Protein AF-A0A4Q4WFS0-F1 (afdb_monomer_lite)

Sequence (223 aa):
MDFRLHHRLSSSTPWSRVAALADWVGSSAFGDSGWLRTAAKVKRTTNKLYWDGPAGAFRSNLSPTPRAGIYTQNGNSLAVLFEIIGPSSSRAQDISSLTQNWTPIGTASPELPGEIRHSSRLIRSSWGWYPNNENDTQRTTIEGYIVNGTFGYRWDYGYNGDFSYTSHEQSWATGSGTALMGHVLGWSRGARRFDLATCTPVRGLDEFSGSQPNWAGYPPVGG

Radius of gyration: 21.28 Å; chains: 1; bounding box: 48×49×70 Å

pLDDT: mean 74.26, std 17.44, range [23.02, 95.31]

Foldseek 3Di:
DDDDPPDPPPDPQVQCVVCVVCVVVVHPVCHSVVSVVVSVVVLVCQCVQFDDPVQLAGFPDCDPDPRRRFGWLVVGVVCDSNPSPDCPDVSVVSSCVQCVQADQQAGQTSVQHFWHDQDLVPCCRHVVPLLPDPPAPVPAAWQTAGPVNQQQVCCVPPVVVDSVPTDNHDPVNVVNVVCCVCAAQVWDQDPDANPDTDGDHDDDDPDDDDDDDRPPPDDDPDD

Secondary structure (DSSP, 8-state):
-------------GGGHHHHHHHHTT-GGG-HHHHHHHHHHHHHHHHHHTEETTTTEE-S-SS-STTTT---HHHHHHHHHTTSS-TTSHHHHHHGGGGGGEETTEEE-TTSTTEEEP-GGGTTTTTTTGGGSTT--SSS--S-EETTS-S-TTHHHHSTT-GGGS-SS-GGGTHHHHHIIIIIS-EEEPSSSSS-EEE-PPS--S--------GGGSPPS--

Structure (mmCIF, N/CA/C/O backbone):
data_AF-A0A4Q4WFS0-F1
#
_entry.id   AF-A0A4Q4WFS0-F1
#
loop_
_atom_site.group_PDB
_atom_site.id
_atom_site.type_symbol
_atom_site.label_atom_id
_atom_site.label_alt_id
_atom_site.label_comp_id
_atom_site.label_asym_id
_atom_site.label_entity_id
_atom_site.label_seq_id
_atom_site.pdbx_PDB_ins_code
_atom_site.Cartn_x
_atom_site.Cartn_y
_atom_site.Cartn_z
_atom_site.occupancy
_atom_site.B_iso_or_equiv
_atom_site.auth_seq_id
_atom_site.auth_comp_id
_atom_site.auth_asym_id
_atom_site.auth_atom_id
_atom_site.pdbx_PDB_model_num
ATOM 1 N N . MET A 1 1 ? 9.256 -4.017 -49.462 1.00 31.52 1 MET A N 1
ATOM 2 C CA . MET A 1 1 ? 9.498 -3.045 -48.377 1.00 31.52 1 MET A CA 1
ATOM 3 C C . MET A 1 1 ? 9.201 -3.759 -47.075 1.00 31.52 1 MET A C 1
ATOM 5 O O . MET A 1 1 ? 8.049 -4.049 -46.789 1.00 31.52 1 MET A O 1
ATOM 9 N N . ASP A 1 2 ? 10.269 -4.180 -46.405 1.00 25.17 2 ASP A N 1
ATOM 10 C CA . ASP A 1 2 ? 10.272 -4.996 -45.191 1.00 25.17 2 ASP A CA 1
ATOM 11 C C . ASP A 1 2 ? 10.152 -4.058 -43.978 1.00 25.17 2 ASP A C 1
ATOM 13 O O . ASP A 1 2 ? 1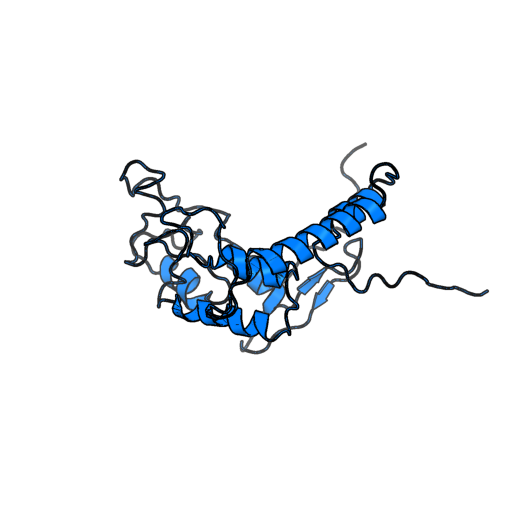1.082 -3.309 -43.680 1.00 25.17 2 ASP A O 1
ATOM 17 N N . PHE A 1 3 ? 8.987 -4.030 -43.325 1.00 23.02 3 PHE A N 1
ATOM 18 C CA . PHE A 1 3 ? 8.798 -3.310 -42.064 1.00 23.02 3 PHE A CA 1
ATOM 19 C C . PHE A 1 3 ? 9.071 -4.270 -40.904 1.00 23.02 3 PHE A C 1
ATOM 21 O O . PHE A 1 3 ? 8.171 -4.902 -40.351 1.00 23.02 3 PHE A O 1
ATOM 28 N N . ARG A 1 4 ? 10.345 -4.361 -40.512 1.00 25.09 4 ARG A N 1
ATOM 29 C CA . ARG A 1 4 ? 10.750 -4.989 -39.252 1.00 25.09 4 ARG A CA 1
ATOM 30 C C . ARG A 1 4 ? 10.360 -4.097 -38.073 1.00 25.09 4 ARG A C 1
ATOM 32 O O . ARG A 1 4 ? 11.091 -3.185 -37.700 1.00 25.09 4 ARG A O 1
ATOM 39 N N . LEU A 1 5 ? 9.234 -4.404 -37.437 1.00 26.52 5 LEU A N 1
ATOM 40 C CA . LEU A 1 5 ? 8.906 -3.936 -36.087 1.00 26.52 5 LEU A CA 1
ATOM 41 C C . LEU A 1 5 ? 9.698 -4.756 -35.054 1.00 26.52 5 LEU A C 1
ATOM 43 O O . LEU A 1 5 ? 9.183 -5.685 -34.434 1.00 26.52 5 LEU A O 1
ATOM 47 N N . HIS A 1 6 ? 10.968 -4.410 -34.851 1.00 27.53 6 HIS A N 1
ATOM 48 C CA . HIS A 1 6 ? 11.698 -4.800 -33.645 1.00 27.53 6 HIS A CA 1
ATOM 49 C C . HIS A 1 6 ? 11.599 -3.672 -32.620 1.00 27.53 6 HIS A C 1
ATOM 51 O O . HIS A 1 6 ? 12.366 -2.726 -32.671 1.00 27.53 6 HIS A O 1
ATOM 57 N N . HIS A 1 7 ? 10.642 -3.777 -31.701 1.00 26.86 7 HIS A N 1
ATOM 58 C CA . HIS A 1 7 ? 10.869 -3.605 -30.262 1.00 26.86 7 HIS A CA 1
ATOM 59 C C . HIS A 1 7 ? 9.558 -3.918 -29.541 1.00 26.86 7 HIS A C 1
ATOM 61 O O . HIS A 1 7 ? 8.677 -3.087 -29.333 1.00 26.86 7 HIS A O 1
ATOM 67 N N . ARG A 1 8 ? 9.426 -5.195 -29.193 1.00 27.56 8 ARG A N 1
ATOM 68 C CA . ARG A 1 8 ? 8.379 -5.733 -28.337 1.00 27.56 8 ARG A CA 1
ATOM 69 C C . ARG A 1 8 ? 8.579 -5.150 -26.929 1.00 27.56 8 ARG A C 1
ATOM 71 O O . ARG A 1 8 ? 9.294 -5.726 -26.119 1.00 27.56 8 ARG A O 1
ATOM 78 N N . LEU A 1 9 ? 7.963 -4.006 -26.630 1.00 32.72 9 LEU A N 1
ATOM 79 C CA . LEU A 1 9 ? 7.786 -3.519 -25.257 1.00 32.72 9 LEU A CA 1
ATOM 80 C C . LEU A 1 9 ? 6.680 -4.345 -24.575 1.00 32.72 9 LEU A C 1
ATOM 82 O O . LEU A 1 9 ? 5.608 -3.829 -24.288 1.00 32.72 9 LEU A O 1
ATOM 86 N N . SER A 1 10 ? 6.902 -5.646 -24.355 1.00 32.53 10 SER A N 1
ATOM 87 C CA . SER A 1 10 ? 5.939 -6.508 -23.642 1.00 32.53 10 SER A CA 1
ATOM 88 C C . SER A 1 10 ? 6.343 -6.816 -22.199 1.00 32.53 10 SER A C 1
ATOM 90 O O . SER A 1 10 ? 5.920 -7.827 -21.648 1.00 32.53 10 SER A O 1
ATOM 92 N N . SER A 1 11 ? 7.169 -5.981 -21.568 1.00 39.47 11 SER A N 1
ATOM 93 C CA . SER A 1 11 ? 7.540 -6.170 -20.161 1.00 39.47 11 SER A CA 1
ATOM 94 C C . SER A 1 11 ? 7.978 -4.858 -19.512 1.00 39.47 11 SER A C 1
ATOM 96 O O . SER A 1 11 ? 9.131 -4.701 -19.103 1.00 39.47 11 SER A O 1
ATOM 98 N N . SER A 1 12 ? 7.082 -3.875 -19.427 1.00 42.81 12 SER A N 1
ATOM 99 C CA . SER A 1 12 ? 7.321 -2.705 -18.580 1.00 42.81 12 SER A CA 1
ATOM 100 C C . SER A 1 12 ? 7.124 -3.098 -17.115 1.00 42.81 12 SER A C 1
ATOM 102 O O . SER A 1 12 ? 6.093 -2.804 -16.510 1.00 42.81 12 SER A O 1
ATOM 104 N N . THR A 1 13 ? 8.103 -3.797 -16.544 1.00 51.84 13 THR A N 1
ATOM 105 C CA . THR A 1 13 ? 8.168 -3.935 -15.087 1.00 51.84 13 THR A CA 1
ATOM 106 C C . THR A 1 13 ? 8.337 -2.532 -14.488 1.00 51.84 13 THR A C 1
ATOM 108 O O . THR A 1 13 ? 9.025 -1.698 -15.084 1.00 51.84 13 THR A O 1
ATOM 111 N N . PRO A 1 14 ? 7.737 -2.202 -13.333 1.00 56.50 14 PRO A N 1
ATOM 112 C CA . PRO A 1 14 ? 7.785 -0.836 -12.793 1.00 56.50 14 PRO A CA 1
ATOM 113 C C . PRO A 1 14 ? 9.203 -0.277 -12.578 1.00 56.50 14 PRO A C 1
ATOM 115 O O . PRO A 1 14 ? 9.395 0.939 -12.573 1.00 56.50 14 PRO A O 1
ATOM 118 N N . TRP A 1 15 ? 10.201 -1.159 -12.492 1.00 55.91 15 TRP A N 1
ATOM 119 C CA . TRP A 1 15 ? 11.629 -0.848 -12.452 1.00 55.91 15 TRP A CA 1
ATOM 120 C C . TRP A 1 15 ? 12.154 -0.054 -13.649 1.00 55.91 15 TRP A C 1
ATOM 122 O O . TRP A 1 15 ? 13.159 0.640 -13.521 1.00 55.91 15 TRP A O 1
ATOM 132 N N . SER A 1 16 ? 11.503 -0.142 -14.810 1.00 63.16 16 SER A N 1
ATOM 133 C CA . SER A 1 16 ? 11.975 0.486 -16.044 1.00 63.16 16 SER A CA 1
ATOM 134 C C . SER A 1 16 ? 11.435 1.902 -16.252 1.00 63.16 16 SER A C 1
ATOM 136 O O . SER A 1 16 ? 11.626 2.458 -17.326 1.00 63.16 16 SER A O 1
ATOM 138 N N . ARG A 1 17 ? 10.743 2.509 -15.275 1.00 67.56 17 ARG A N 1
ATO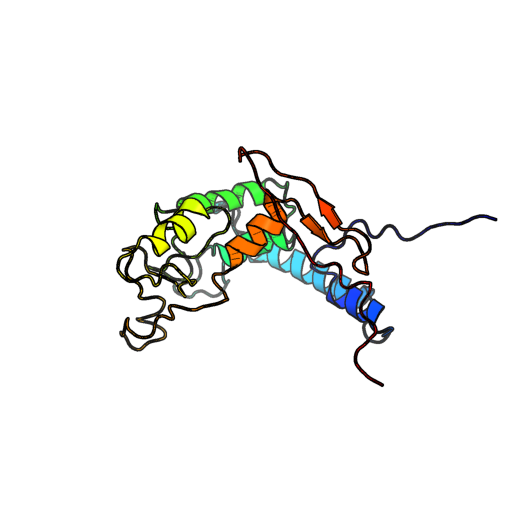M 139 C CA . ARG A 1 17 ? 10.113 3.831 -15.467 1.00 67.56 17 ARG A CA 1
ATOM 140 C C . ARG A 1 17 ? 11.121 4.971 -15.633 1.00 67.56 17 ARG A C 1
ATOM 142 O O . ARG A 1 17 ? 10.867 5.869 -16.423 1.00 67.56 17 ARG A O 1
ATOM 149 N N . VAL A 1 18 ? 12.265 4.917 -14.945 1.00 64.56 18 VAL A N 1
ATOM 150 C CA . VAL A 1 18 ? 13.342 5.916 -15.111 1.00 64.56 18 VAL A CA 1
ATOM 151 C C . VAL A 1 18 ? 14.078 5.718 -16.439 1.00 64.56 18 VAL A C 1
ATOM 153 O O . VAL A 1 18 ? 14.369 6.695 -17.115 1.00 64.56 18 VAL A O 1
ATOM 156 N N . ALA A 1 19 ? 14.299 4.466 -16.848 1.00 65.00 19 ALA A N 1
ATOM 157 C CA . ALA A 1 19 ? 14.815 4.115 -18.175 1.00 65.00 19 ALA A CA 1
ATOM 158 C C . ALA A 1 19 ? 13.880 4.634 -19.289 1.00 65.00 19 ALA A C 1
ATOM 160 O O . ALA A 1 19 ? 14.280 5.415 -20.143 1.00 65.00 19 ALA A O 1
ATOM 161 N N . ALA A 1 20 ? 12.577 4.360 -19.171 1.00 67.69 20 ALA A N 1
ATOM 162 C CA . ALA A 1 20 ? 11.559 4.875 -20.084 1.00 67.69 20 ALA A CA 1
ATOM 163 C C . ALA A 1 20 ? 11.454 6.414 -20.089 1.00 67.69 20 ALA A C 1
ATOM 165 O O . ALA A 1 20 ? 11.078 6.993 -21.107 1.00 67.69 20 ALA A O 1
ATOM 166 N N . LEU A 1 21 ? 11.759 7.082 -18.970 1.00 69.19 21 LEU A N 1
ATOM 167 C CA . LEU A 1 21 ? 11.840 8.541 -18.910 1.00 69.19 21 LEU A CA 1
ATOM 168 C C . LEU A 1 21 ? 13.098 9.062 -19.613 1.00 69.19 21 LEU A C 1
ATOM 170 O O . LEU A 1 21 ? 12.995 10.032 -20.355 1.00 69.19 21 LEU A O 1
ATOM 174 N N . ALA A 1 22 ? 14.254 8.422 -19.411 1.00 68.12 22 ALA A N 1
ATOM 175 C CA . ALA A 1 22 ? 15.510 8.764 -20.083 1.00 68.12 22 ALA A CA 1
ATOM 176 C C . ALA A 1 22 ? 15.375 8.652 -21.610 1.00 68.12 22 ALA A C 1
ATOM 178 O O . ALA A 1 22 ? 15.762 9.578 -22.326 1.00 68.12 22 ALA A O 1
ATOM 179 N N . ASP A 1 23 ? 14.718 7.587 -22.077 1.00 70.06 23 ASP A N 1
ATOM 180 C CA . ASP A 1 23 ? 14.263 7.426 -23.460 1.00 70.06 23 ASP A CA 1
ATOM 181 C C . ASP A 1 23 ? 13.396 8.601 -23.925 1.00 70.06 23 ASP A C 1
ATOM 183 O O . ASP A 1 23 ? 13.574 9.120 -25.025 1.00 70.06 23 ASP A O 1
ATOM 187 N N . TRP A 1 24 ? 12.421 9.008 -23.106 1.00 70.38 24 TRP A N 1
ATOM 188 C CA . TRP A 1 24 ? 11.453 10.041 -23.474 1.00 70.38 24 TRP A CA 1
ATOM 189 C C . TRP A 1 24 ? 12.089 11.424 -23.615 1.00 70.38 24 TRP A C 1
ATOM 191 O O . TRP A 1 24 ? 11.721 12.176 -24.514 1.00 70.38 24 TRP A O 1
ATOM 201 N N . VAL A 1 25 ? 13.065 11.745 -22.766 1.00 79.06 25 VAL A N 1
ATOM 202 C CA . VAL A 1 25 ? 13.786 13.027 -22.805 1.00 79.06 25 VAL A CA 1
ATOM 203 C C . VAL A 1 25 ? 15.018 12.998 -23.720 1.00 79.06 25 VAL A C 1
ATOM 205 O O . VAL A 1 25 ? 15.772 13.966 -23.752 1.00 79.06 25 VAL A O 1
ATOM 208 N N . GLY A 1 26 ? 15.249 11.897 -24.449 1.00 71.62 26 GLY A N 1
ATOM 209 C CA . GLY A 1 26 ? 16.365 11.754 -25.391 1.00 71.62 26 GLY A CA 1
ATOM 210 C C . GLY A 1 26 ? 17.751 11.766 -24.737 1.00 71.62 26 GLY A C 1
ATOM 211 O O . GLY A 1 26 ? 18.735 12.119 -25.387 1.00 71.62 26 GLY A O 1
ATOM 212 N N . SER A 1 27 ? 17.853 11.420 -23.450 1.00 66.56 27 SER A N 1
ATOM 213 C CA . SER A 1 27 ? 19.108 11.517 -22.702 1.00 66.56 27 SER A CA 1
ATOM 214 C C . SER A 1 27 ? 19.901 10.211 -22.734 1.00 66.56 27 SER A C 1
ATOM 216 O O . SER A 1 27 ? 19.506 9.205 -22.148 1.00 66.56 27 SER A O 1
ATOM 218 N N . SER A 1 28 ? 21.086 10.246 -23.350 1.00 65.12 28 SER A N 1
ATOM 219 C CA . SER A 1 28 ? 22.055 9.140 -23.340 1.00 65.12 28 SER A CA 1
ATOM 220 C C . SER A 1 28 ? 22.896 9.073 -22.057 1.00 65.12 28 SER A C 1
ATOM 222 O O . SER A 1 28 ? 23.459 8.022 -21.747 1.00 65.12 28 SER A O 1
ATOM 224 N N . ALA A 1 29 ? 22.942 10.162 -21.275 1.00 57.84 29 ALA A N 1
ATOM 225 C CA . ALA A 1 29 ? 23.691 10.258 -20.015 1.00 57.84 29 ALA A CA 1
ATOM 226 C C . ALA A 1 29 ? 23.184 9.281 -18.935 1.00 57.84 29 ALA A C 1
ATOM 228 O O . ALA A 1 29 ? 23.907 8.946 -17.999 1.00 57.84 29 ALA A O 1
ATOM 229 N N . PHE A 1 30 ? 21.954 8.785 -19.095 1.00 55.16 30 PHE A N 1
ATOM 230 C CA . PHE A 1 30 ? 21.277 7.858 -18.190 1.00 55.16 30 PHE A CA 1
ATOM 231 C C . PHE A 1 30 ? 20.902 6.538 -18.874 1.00 55.16 30 PHE A C 1
ATOM 233 O O . PHE A 1 30 ? 19.907 5.924 -18.494 1.00 55.16 30 PHE A O 1
ATOM 240 N N . GLY A 1 31 ? 21.669 6.116 -19.889 1.00 57.25 31 GLY A N 1
ATOM 241 C CA . GLY A 1 31 ? 21.314 5.001 -20.769 1.00 57.25 31 GLY A CA 1
ATOM 242 C C . GLY A 1 31 ? 20.762 3.766 -20.042 1.00 57.25 31 GLY A C 1
ATOM 243 O O . GLY A 1 31 ? 21.314 3.322 -19.029 1.00 57.25 31 GLY A O 1
ATOM 244 N N . ASP A 1 32 ? 19.694 3.197 -20.608 1.00 60.97 32 ASP A N 1
ATOM 245 C CA . ASP A 1 32 ? 18.874 2.083 -20.103 1.00 60.97 32 ASP A CA 1
ATOM 246 C C . ASP A 1 32 ? 19.634 0.995 -19.342 1.00 60.97 32 ASP A C 1
ATOM 248 O O . ASP A 1 32 ? 19.186 0.489 -18.311 1.00 60.97 32 ASP A O 1
ATOM 252 N N . SER A 1 33 ? 20.827 0.640 -19.818 1.00 66.44 33 SER A N 1
ATOM 253 C CA . SER A 1 33 ? 21.618 -0.444 -19.247 1.00 66.44 33 SER A CA 1
ATOM 254 C C . SER A 1 33 ? 22.047 -0.199 -17.789 1.00 66.44 33 SER A C 1
ATOM 256 O O . SER A 1 33 ? 22.144 -1.154 -17.020 1.00 66.44 33 SER A O 1
ATOM 258 N N . GLY A 1 34 ? 22.278 1.051 -17.371 1.00 74.81 34 GLY A N 1
ATOM 259 C CA . GLY A 1 34 ? 22.687 1.388 -16.002 1.00 74.81 34 GLY A CA 1
ATOM 260 C C . GLY A 1 34 ? 21.562 1.187 -14.990 1.00 74.81 34 GLY A C 1
ATOM 261 O O . GLY A 1 34 ? 21.722 0.451 -14.013 1.00 74.81 34 GLY A O 1
ATOM 262 N N . TRP A 1 35 ? 20.398 1.780 -15.255 1.00 75.44 35 TRP A N 1
ATOM 263 C CA . TRP A 1 35 ? 19.225 1.676 -14.387 1.00 75.44 35 TRP A CA 1
ATOM 264 C C . TRP A 1 35 ? 18.653 0.267 -14.344 1.00 75.44 35 TRP A C 1
ATOM 266 O O . TRP A 1 35 ? 18.327 -0.218 -13.261 1.00 75.44 35 TRP A O 1
ATOM 276 N N . LEU A 1 36 ? 18.616 -0.435 -15.479 1.00 78.75 36 LEU A N 1
ATOM 277 C CA . LEU A 1 36 ? 18.187 -1.832 -15.513 1.00 78.75 36 LEU A CA 1
ATOM 278 C C . LEU A 1 36 ? 19.138 -2.734 -14.712 1.00 78.75 36 LEU A C 1
ATOM 280 O O . LEU A 1 36 ? 18.675 -3.596 -13.961 1.00 78.75 36 LEU A O 1
ATOM 284 N N . ARG A 1 37 ? 20.461 -2.510 -14.781 1.00 81.56 37 ARG A N 1
ATOM 285 C CA . ARG A 1 37 ? 21.432 -3.223 -13.928 1.00 81.56 37 ARG A CA 1
ATOM 286 C C . ARG A 1 37 ? 21.215 -2.927 -12.445 1.00 81.56 37 ARG A C 1
ATOM 288 O O . ARG A 1 37 ? 21.228 -3.859 -11.637 1.00 81.56 37 ARG A O 1
ATOM 295 N N . THR A 1 38 ? 21.003 -1.664 -12.083 1.00 83.88 38 THR A N 1
ATOM 296 C CA . THR A 1 38 ? 20.730 -1.254 -10.698 1.00 83.88 38 THR A CA 1
ATOM 297 C C . THR A 1 38 ? 19.439 -1.878 -10.185 1.00 83.88 38 THR A C 1
ATOM 299 O O . THR A 1 38 ? 19.453 -2.500 -9.126 1.00 83.88 38 THR A O 1
ATOM 302 N N . ALA A 1 39 ? 18.352 -1.816 -10.951 1.00 83.12 39 ALA A N 1
ATOM 303 C CA . ALA A 1 39 ? 17.085 -2.446 -10.600 1.00 83.12 39 ALA A CA 1
ATOM 304 C C . ALA A 1 39 ? 17.226 -3.962 -10.418 1.00 83.12 39 ALA A C 1
ATOM 306 O O . ALA A 1 39 ? 16.763 -4.515 -9.420 1.00 83.12 39 ALA A O 1
ATOM 307 N N . ALA A 1 40 ? 17.939 -4.641 -11.322 1.00 86.06 40 ALA A N 1
ATOM 308 C CA . ALA A 1 40 ? 18.214 -6.067 -11.189 1.00 86.06 40 ALA A CA 1
ATOM 309 C C . ALA A 1 40 ? 19.022 -6.377 -9.916 1.00 86.06 40 ALA A C 1
ATOM 311 O O . ALA A 1 40 ? 18.767 -7.382 -9.249 1.00 86.06 40 ALA A O 1
ATOM 312 N N . LYS A 1 41 ? 19.981 -5.515 -9.548 1.00 90.00 41 LYS A N 1
ATOM 313 C CA . LYS A 1 41 ? 20.733 -5.634 -8.291 1.00 90.00 41 LYS A CA 1
ATOM 314 C C . LYS A 1 41 ? 19.825 -5.431 -7.077 1.00 90.00 41 LYS A C 1
ATOM 316 O O . LYS A 1 41 ? 19.878 -6.262 -6.179 1.00 90.00 41 LYS A O 1
ATOM 321 N N . VAL A 1 42 ? 18.974 -4.403 -7.069 1.00 90.44 42 VAL A N 1
ATOM 322 C CA . VAL A 1 42 ? 17.997 -4.154 -5.994 1.00 90.44 42 VAL A CA 1
ATOM 323 C C . VAL A 1 42 ? 17.073 -5.358 -5.830 1.00 90.44 42 VAL A C 1
ATOM 325 O O . VAL A 1 42 ? 17.032 -5.932 -4.749 1.00 90.44 42 VAL A O 1
ATOM 328 N N . LYS A 1 43 ? 16.441 -5.837 -6.910 1.00 91.69 43 LYS A N 1
ATOM 329 C CA . LYS A 1 43 ? 15.566 -7.021 -6.883 1.00 91.69 43 LYS A CA 1
ATOM 330 C C . LYS A 1 43 ? 16.258 -8.246 -6.284 1.00 91.69 43 LYS A C 1
ATOM 332 O O . LYS A 1 43 ? 15.675 -8.919 -5.431 1.00 91.69 43 LYS A O 1
ATOM 337 N N . ARG A 1 44 ? 17.498 -8.539 -6.697 1.00 94.00 44 ARG A N 1
ATOM 338 C CA . ARG A 1 44 ? 18.277 -9.659 -6.141 1.00 94.00 44 ARG A CA 1
ATOM 339 C C . ARG A 1 44 ? 18.593 -9.458 -4.660 1.00 94.00 44 ARG A C 1
ATOM 341 O O . ARG A 1 44 ? 18.389 -10.379 -3.877 1.00 94.00 44 ARG A O 1
ATOM 348 N N . THR A 1 45 ? 19.072 -8.279 -4.275 1.00 94.69 45 THR A N 1
ATOM 349 C CA . THR A 1 45 ? 19.436 -7.974 -2.886 1.00 94.69 45 THR A CA 1
ATOM 350 C C . THR A 1 45 ? 18.220 -8.015 -1.963 1.00 94.69 45 THR A C 1
ATOM 352 O O . THR A 1 45 ? 18.299 -8.630 -0.905 1.00 94.69 45 THR A O 1
ATOM 355 N N . THR A 1 46 ? 17.083 -7.448 -2.371 1.00 93.06 46 THR A N 1
ATOM 356 C CA . THR A 1 46 ? 15.831 -7.494 -1.603 1.00 93.06 46 THR A CA 1
ATOM 357 C C . THR A 1 46 ? 15.379 -8.934 -1.373 1.00 93.06 46 THR A C 1
ATOM 359 O O . THR A 1 46 ? 15.155 -9.321 -0.230 1.00 93.06 46 THR A O 1
ATOM 362 N N . ASN A 1 47 ? 15.331 -9.758 -2.428 1.00 95.12 47 ASN A N 1
ATOM 363 C CA . ASN A 1 47 ? 14.999 -11.182 -2.298 1.00 95.12 47 ASN A CA 1
ATOM 364 C C . ASN A 1 47 ? 15.973 -11.942 -1.397 1.00 95.12 47 ASN A C 1
ATOM 366 O O . ASN A 1 47 ? 15.554 -12.840 -0.679 1.00 95.12 47 ASN A O 1
ATOM 370 N N . LYS A 1 48 ? 17.266 -11.610 -1.447 1.00 95.31 48 LYS A N 1
ATOM 371 C CA . LYS A 1 48 ? 18.289 -12.294 -0.655 1.00 95.31 48 LYS A CA 1
ATOM 372 C C . LYS A 1 48 ? 18.225 -11.930 0.827 1.00 95.31 48 LYS A C 1
ATOM 374 O O . LYS A 1 48 ? 18.429 -12.802 1.659 1.00 95.31 48 LYS A O 1
ATOM 379 N N . LEU A 1 49 ? 18.038 -10.651 1.144 1.00 93.31 49 LEU A N 1
ATOM 380 C CA . LEU A 1 49 ? 18.210 -10.159 2.511 1.00 93.31 49 LEU A CA 1
ATOM 381 C C . LEU A 1 49 ? 16.905 -10.094 3.303 1.00 93.31 49 LEU A C 1
ATOM 383 O O . LEU A 1 49 ? 16.932 -10.298 4.510 1.00 93.31 49 LEU A O 1
ATOM 387 N N . TYR A 1 50 ? 15.784 -9.782 2.649 1.00 93.44 50 TYR A N 1
ATOM 388 C CA . TYR A 1 50 ? 14.542 -9.438 3.346 1.00 93.44 50 TYR A CA 1
ATOM 389 C C . TYR A 1 50 ? 13.487 -10.539 3.303 1.00 93.44 50 TYR A C 1
ATOM 391 O O . TYR A 1 50 ? 12.562 -10.494 4.109 1.00 93.44 50 TYR A O 1
ATOM 399 N N . TRP A 1 51 ? 13.582 -11.495 2.373 1.00 94.31 51 TRP A N 1
ATOM 400 C CA . TRP A 1 51 ? 12.621 -12.594 2.298 1.00 94.31 51 TRP A CA 1
ATOM 401 C C . TRP A 1 51 ? 12.798 -13.547 3.481 1.00 94.31 51 TRP A C 1
ATOM 403 O O . TRP A 1 51 ? 13.867 -14.133 3.655 1.00 94.31 51 TRP A O 1
ATOM 413 N N . ASP A 1 52 ? 11.736 -13.730 4.256 1.00 92.69 52 ASP A N 1
ATOM 414 C CA . ASP A 1 52 ? 11.654 -14.713 5.325 1.00 92.69 52 ASP A CA 1
ATOM 415 C C . ASP A 1 52 ? 10.780 -15.881 4.853 1.00 92.69 52 ASP A C 1
ATOM 417 O O . ASP A 1 52 ? 9.569 -15.742 4.688 1.00 92.69 52 ASP A O 1
ATOM 421 N N . GLY A 1 53 ? 11.417 -17.023 4.576 1.00 91.88 53 GLY A N 1
ATOM 422 C CA . GLY A 1 53 ? 10.740 -18.219 4.066 1.00 91.88 53 GLY A CA 1
ATOM 423 C C . GLY A 1 53 ? 9.663 -18.753 5.014 1.00 91.88 53 GLY A C 1
ATOM 424 O O . GLY A 1 53 ? 8.525 -18.891 4.576 1.00 91.88 53 GLY A O 1
ATOM 425 N N . PRO A 1 54 ? 9.986 -19.022 6.293 1.00 90.12 54 PRO A N 1
ATOM 426 C CA . PRO A 1 54 ? 9.004 -19.441 7.292 1.00 90.12 54 PRO A CA 1
ATOM 427 C C . PRO A 1 54 ? 7.806 -18.501 7.448 1.00 90.12 54 PRO A C 1
ATOM 429 O O . PRO A 1 54 ? 6.686 -18.977 7.604 1.00 90.12 54 PRO A O 1
ATOM 432 N N . ALA A 1 55 ? 8.020 -17.183 7.401 1.00 89.19 55 ALA A N 1
ATOM 433 C CA . ALA A 1 55 ? 6.921 -16.222 7.496 1.00 89.19 55 ALA A CA 1
ATOM 434 C C . ALA A 1 55 ? 6.170 -16.006 6.171 1.00 89.19 55 ALA A C 1
ATOM 436 O O . ALA A 1 55 ? 5.114 -15.378 6.169 1.00 89.19 55 ALA A O 1
ATOM 437 N N . GLY A 1 56 ? 6.718 -16.473 5.043 1.00 93.38 56 GLY A N 1
ATOM 438 C CA . GLY A 1 56 ? 6.124 -16.278 3.721 1.00 93.38 56 GLY A CA 1
ATOM 439 C C . GLY A 1 56 ? 6.065 -14.812 3.277 1.00 93.38 56 GLY A C 1
ATOM 440 O O . GLY A 1 56 ? 5.195 -14.440 2.489 1.00 93.38 56 GLY A O 1
ATOM 441 N N . ALA A 1 57 ? 6.947 -13.955 3.803 1.00 93.50 57 ALA A N 1
ATOM 442 C CA . ALA A 1 57 ? 6.865 -12.510 3.613 1.00 93.50 57 ALA A CA 1
ATOM 443 C C . ALA A 1 57 ? 8.226 -11.805 3.723 1.00 93.50 57 ALA A C 1
ATOM 445 O O . ALA A 1 57 ? 9.203 -12.312 4.274 1.00 93.50 57 ALA A O 1
ATOM 446 N N . PHE A 1 58 ? 8.286 -10.581 3.206 1.00 93.12 58 PHE A N 1
ATOM 447 C CA . PHE A 1 58 ? 9.416 -9.675 3.354 1.00 93.12 58 PHE A CA 1
ATOM 448 C C . PHE A 1 58 ? 9.377 -8.953 4.698 1.00 93.12 58 PHE A C 1
ATOM 450 O O . PHE A 1 58 ? 8.380 -8.309 5.047 1.00 93.12 58 PHE A O 1
ATOM 457 N N . ARG A 1 59 ? 10.498 -9.005 5.419 1.00 91.56 59 ARG A N 1
ATOM 458 C CA . ARG A 1 59 ? 10.737 -8.202 6.622 1.00 91.56 59 ARG A CA 1
ATOM 459 C C . ARG A 1 59 ? 10.768 -6.715 6.272 1.00 91.56 59 ARG A C 1
ATOM 461 O O . ARG A 1 59 ? 11.231 -6.326 5.203 1.00 91.56 59 ARG A O 1
ATOM 468 N N . SER A 1 60 ? 10.312 -5.871 7.192 1.00 87.88 60 SER A N 1
ATOM 469 C CA . SER A 1 60 ? 10.319 -4.412 7.014 1.00 87.88 60 SER A CA 1
ATOM 470 C C . SER A 1 60 ? 11.718 -3.795 7.091 1.00 87.88 60 SER A C 1
ATOM 472 O O . SER A 1 60 ? 12.033 -2.847 6.375 1.00 87.88 60 SER A O 1
ATOM 474 N N . ASN A 1 61 ? 12.565 -4.326 7.970 1.00 85.38 61 ASN A N 1
ATOM 475 C CA . ASN A 1 61 ? 13.927 -3.875 8.196 1.00 85.38 61 ASN A CA 1
ATOM 476 C C . ASN A 1 61 ? 14.785 -5.047 8.692 1.00 85.38 61 ASN A C 1
ATOM 478 O O . ASN A 1 61 ? 14.264 -6.067 9.133 1.00 85.38 61 ASN A O 1
ATOM 482 N N . LEU A 1 62 ? 16.105 -4.898 8.587 1.00 83.62 62 LEU A N 1
ATOM 483 C CA . LEU A 1 62 ? 17.082 -5.904 9.027 1.00 83.62 62 LEU A CA 1
ATOM 484 C C . LEU A 1 62 ? 17.751 -5.527 10.351 1.00 83.62 62 LEU A C 1
ATOM 486 O O . LEU A 1 62 ? 18.554 -6.291 10.878 1.00 83.62 62 LEU A O 1
ATOM 490 N N . SER A 1 63 ? 17.473 -4.322 10.849 1.00 78.38 63 SER A N 1
ATOM 491 C CA . SER A 1 63 ? 18.113 -3.797 12.047 1.00 78.38 63 SER A CA 1
ATOM 492 C C . SER A 1 63 ? 17.451 -4.422 13.273 1.00 78.38 63 SER A C 1
ATOM 494 O O . SER A 1 63 ? 16.225 -4.510 13.277 1.00 78.38 63 SER A O 1
ATOM 496 N N . PRO A 1 64 ? 18.195 -4.832 14.316 1.00 69.88 64 PRO A N 1
ATOM 497 C CA . PRO A 1 64 ? 17.640 -5.402 15.543 1.00 69.88 64 PRO A CA 1
ATOM 498 C C . PRO A 1 64 ? 16.967 -4.309 16.389 1.00 69.88 64 PRO A C 1
ATOM 500 O O . PRO A 1 64 ? 17.413 -3.939 17.469 1.00 69.88 64 PRO A O 1
ATOM 503 N N . THR A 1 65 ? 15.890 -3.749 15.859 1.00 73.75 65 THR A N 1
ATOM 504 C CA . THR A 1 65 ? 14.981 -2.843 16.551 1.00 73.75 65 THR A CA 1
ATOM 505 C C . THR A 1 65 ? 13.801 -3.645 17.103 1.00 73.75 65 THR A C 1
ATOM 507 O O . THR A 1 65 ? 13.519 -4.739 16.611 1.00 73.75 65 THR A O 1
ATOM 510 N N . PRO A 1 66 ? 13.009 -3.101 18.040 1.00 68.31 66 PRO A N 1
ATOM 511 C CA . PRO A 1 66 ? 11.738 -3.719 18.435 1.00 68.31 66 PRO A CA 1
ATOM 512 C C . PRO A 1 66 ? 10.774 -3.965 17.256 1.00 68.31 66 PRO A C 1
ATOM 514 O O . PRO A 1 66 ? 9.839 -4.748 17.367 1.00 68.31 66 PRO A O 1
ATOM 517 N N . ARG A 1 67 ? 11.012 -3.321 16.101 1.00 67.56 67 ARG A N 1
ATOM 518 C CA . ARG A 1 67 ? 10.252 -3.487 14.853 1.00 67.56 67 ARG A CA 1
ATOM 519 C C . ARG A 1 67 ? 10.930 -4.419 13.832 1.00 67.56 67 ARG A C 1
ATOM 521 O O . ARG A 1 67 ? 10.449 -4.525 12.705 1.00 67.56 67 ARG A O 1
ATOM 528 N N . ALA A 1 68 ? 12.031 -5.093 14.182 1.00 63.16 68 ALA A N 1
ATOM 529 C CA . ALA A 1 68 ? 12.840 -5.934 13.282 1.00 63.16 68 ALA A CA 1
ATOM 530 C C . ALA A 1 68 ? 12.094 -7.136 12.675 1.00 63.16 68 ALA A C 1
ATOM 532 O O . ALA A 1 68 ? 12.508 -7.671 11.651 1.00 63.16 68 ALA A O 1
ATOM 533 N N . GLY A 1 69 ? 10.995 -7.567 13.299 1.00 75.69 69 GLY A N 1
ATOM 534 C CA . GLY A 1 69 ? 10.214 -8.740 12.890 1.00 75.69 69 GLY A CA 1
ATOM 535 C C . GLY A 1 69 ? 8.878 -8.424 12.220 1.00 75.69 69 GLY A C 1
ATOM 536 O O . GLY A 1 69 ? 8.061 -9.324 12.066 1.00 75.69 69 GLY A O 1
ATOM 537 N N . ILE A 1 70 ? 8.609 -7.163 11.867 1.00 86.12 70 ILE A N 1
ATOM 538 C CA . ILE A 1 70 ? 7.311 -6.787 11.291 1.00 86.12 70 ILE A CA 1
ATOM 539 C C . ILE A 1 70 ? 7.302 -7.052 9.784 1.00 86.12 70 ILE A C 1
ATOM 541 O O . ILE A 1 70 ? 8.193 -6.596 9.059 1.00 86.12 70 ILE A O 1
ATOM 545 N N . TYR A 1 71 ? 6.245 -7.716 9.319 1.00 89.69 71 TYR A N 1
ATOM 546 C CA . TYR A 1 71 ? 5.916 -7.921 7.910 1.00 89.69 71 TYR A CA 1
ATOM 547 C C . TYR A 1 71 ? 4.847 -6.910 7.500 1.00 89.69 71 TYR A C 1
ATOM 549 O O . TYR A 1 71 ? 3.670 -7.069 7.820 1.00 89.69 71 TYR A O 1
ATOM 557 N N . THR A 1 72 ? 5.258 -5.824 6.842 1.00 87.19 72 THR A N 1
ATOM 558 C CA . THR A 1 72 ? 4.327 -4.731 6.525 1.00 87.19 72 THR A CA 1
ATOM 559 C C . THR A 1 72 ? 3.393 -5.126 5.391 1.00 87.19 72 THR A C 1
ATOM 561 O O . THR A 1 72 ? 3.821 -5.750 4.413 1.00 87.19 72 THR A O 1
ATOM 564 N N . GLN A 1 73 ? 2.127 -4.716 5.471 1.00 85.56 73 GLN A N 1
ATOM 565 C CA . GLN A 1 73 ? 1.190 -4.941 4.365 1.00 85.56 73 GLN A CA 1
ATOM 566 C C . GLN A 1 73 ? 1.617 -4.155 3.118 1.00 85.56 73 GLN A C 1
ATOM 568 O O . GLN A 1 73 ? 1.622 -4.689 2.005 1.00 85.56 73 GLN A O 1
ATOM 573 N N . ASN A 1 74 ? 2.056 -2.908 3.304 1.00 82.38 74 ASN A N 1
ATOM 574 C CA . ASN A 1 74 ? 2.486 -2.045 2.205 1.00 82.38 74 ASN A CA 1
ATOM 575 C C . ASN A 1 74 ? 3.746 -2.576 1.510 1.00 82.38 74 ASN A C 1
ATOM 577 O O . ASN A 1 74 ? 3.788 -2.670 0.290 1.00 82.38 74 ASN A O 1
ATOM 581 N N . GLY A 1 75 ? 4.774 -2.964 2.264 1.00 87.00 75 GLY A N 1
ATOM 582 C CA . GLY A 1 75 ? 6.028 -3.447 1.680 1.00 87.00 75 GLY A CA 1
ATOM 583 C C . GLY A 1 75 ? 5.836 -4.739 0.890 1.00 87.00 75 GLY A C 1
ATOM 584 O O . GLY A 1 75 ? 6.364 -4.876 -0.212 1.00 87.00 75 GLY A O 1
ATOM 585 N N . ASN A 1 76 ? 5.024 -5.658 1.413 1.00 91.31 76 ASN A N 1
ATOM 586 C CA . ASN A 1 76 ? 4.756 -6.937 0.765 1.00 91.31 76 ASN A CA 1
ATOM 587 C C . ASN A 1 76 ? 3.845 -6.805 -0.464 1.00 91.31 76 ASN A C 1
ATOM 589 O O . ASN A 1 76 ? 4.129 -7.401 -1.502 1.00 91.31 76 ASN A O 1
ATOM 593 N N . SER A 1 77 ? 2.804 -5.969 -0.404 1.00 85.88 77 SER A N 1
ATOM 594 C CA . SER A 1 77 ? 1.982 -5.674 -1.587 1.00 85.88 77 SER A CA 1
ATOM 595 C C . SER A 1 77 ? 2.782 -4.955 -2.680 1.00 85.88 77 SER A C 1
ATOM 597 O O . SER A 1 77 ? 2.661 -5.305 -3.855 1.00 85.88 77 SER A O 1
ATOM 599 N N . LEU A 1 78 ? 3.679 -4.032 -2.313 1.00 86.94 78 LEU A N 1
ATOM 600 C CA . LEU A 1 78 ? 4.595 -3.387 -3.257 1.00 86.94 78 LEU A CA 1
ATOM 601 C C . LEU A 1 78 ? 5.623 -4.361 -3.845 1.00 86.94 78 LEU A C 1
ATOM 603 O O . LEU A 1 78 ? 5.982 -4.220 -5.011 1.00 86.94 78 LEU A O 1
ATOM 607 N N . ALA A 1 79 ? 6.074 -5.368 -3.094 1.00 89.88 79 ALA A N 1
ATOM 608 C CA . ALA A 1 79 ? 6.963 -6.400 -3.624 1.00 89.88 79 ALA A CA 1
ATOM 609 C C . ALA A 1 79 ? 6.301 -7.227 -4.741 1.00 89.88 79 ALA A C 1
ATOM 611 O O . ALA A 1 79 ? 6.983 -7.619 -5.690 1.00 89.88 79 ALA A O 1
ATOM 612 N N . VAL A 1 80 ? 4.985 -7.451 -4.667 1.00 88.56 80 VAL A N 1
ATOM 613 C CA . VAL A 1 80 ? 4.208 -8.070 -5.752 1.00 88.56 80 VAL A CA 1
ATOM 614 C C . VAL A 1 80 ? 3.986 -7.078 -6.895 1.00 88.56 80 VAL A C 1
ATOM 616 O O . VAL A 1 80 ? 4.290 -7.396 -8.041 1.00 88.56 80 VAL A O 1
ATOM 619 N N . LEU A 1 81 ? 3.515 -5.861 -6.592 1.00 83.44 81 LEU A N 1
ATOM 620 C CA . LEU A 1 81 ? 3.200 -4.831 -7.593 1.00 83.44 81 LEU A CA 1
ATOM 621 C C . LEU A 1 81 ? 4.412 -4.453 -8.446 1.00 83.44 81 LEU A C 1
ATOM 623 O O . LEU A 1 81 ? 4.307 -4.296 -9.658 1.00 83.44 81 LEU A O 1
ATOM 627 N N . PHE A 1 82 ? 5.566 -4.287 -7.806 1.00 84.38 82 PHE A N 1
ATOM 628 C CA . PHE A 1 82 ? 6.816 -3.988 -8.484 1.00 84.38 82 PHE A CA 1
ATOM 629 C C . PHE A 1 82 ? 7.525 -5.241 -8.978 1.00 84.38 82 PHE A C 1
ATOM 631 O O . PHE A 1 82 ? 8.621 -5.132 -9.496 1.00 84.38 82 PHE A O 1
ATOM 638 N N . GLU A 1 83 ? 6.945 -6.431 -8.868 1.00 89.12 83 GLU A N 1
ATOM 639 C CA . GLU A 1 83 ? 7.562 -7.674 -9.326 1.00 89.12 83 GLU A CA 1
ATOM 640 C C . GLU A 1 83 ? 8.962 -7.936 -8.729 1.00 89.12 83 GLU A C 1
ATOM 642 O O . GLU A 1 83 ? 9.855 -8.475 -9.398 1.00 89.12 83 GLU A O 1
ATOM 647 N N . ILE A 1 84 ? 9.193 -7.572 -7.459 1.00 91.69 84 ILE A N 1
ATOM 648 C CA . ILE A 1 84 ? 10.321 -8.128 -6.686 1.00 91.69 84 ILE A CA 1
ATOM 649 C C . ILE A 1 84 ? 10.203 -9.655 -6.687 1.00 91.69 84 ILE A C 1
ATOM 651 O O . ILE A 1 84 ? 11.200 -10.352 -6.889 1.00 91.69 84 ILE A O 1
ATOM 655 N N . ILE A 1 85 ? 8.975 -10.153 -6.548 1.00 92.12 85 ILE A N 1
ATOM 656 C CA . ILE A 1 85 ? 8.572 -11.534 -6.812 1.00 92.12 85 ILE A CA 1
ATOM 657 C C . ILE A 1 85 ? 7.515 -11.558 -7.917 1.00 92.12 85 ILE A C 1
ATOM 659 O O . ILE A 1 85 ? 6.787 -10.588 -8.097 1.00 92.12 85 ILE A O 1
ATOM 663 N N . GLY A 1 86 ? 7.426 -12.652 -8.673 1.00 88.81 86 GLY A N 1
ATOM 664 C CA . GLY A 1 86 ? 6.425 -12.757 -9.739 1.00 88.81 86 GLY A CA 1
ATOM 665 C C . GLY A 1 86 ? 4.999 -12.798 -9.166 1.00 88.81 86 GLY A C 1
ATOM 666 O O . GLY A 1 86 ? 4.782 -13.533 -8.200 1.00 88.81 86 GLY A O 1
ATOM 667 N N . PRO A 1 87 ? 4.017 -12.090 -9.751 1.00 82.75 87 PRO A N 1
ATOM 668 C CA . PRO A 1 87 ? 2.651 -12.029 -9.221 1.00 82.75 87 PRO A CA 1
ATOM 669 C C . PRO A 1 87 ? 1.924 -13.383 -9.218 1.00 82.75 87 PRO A C 1
ATOM 671 O O . PRO A 1 87 ? 1.031 -13.594 -8.407 1.00 82.75 87 PRO A O 1
ATOM 674 N N . SER A 1 88 ? 2.340 -14.320 -10.074 1.00 86.81 88 SER A N 1
ATOM 675 C CA . SER A 1 88 ? 1.826 -15.700 -10.116 1.00 86.81 88 SER A CA 1
ATOM 676 C C . SER A 1 88 ? 2.723 -16.713 -9.392 1.00 86.81 88 SER A C 1
ATOM 678 O O . SER A 1 88 ? 2.533 -17.916 -9.542 1.00 86.81 88 SER A O 1
ATOM 680 N N . SER A 1 89 ? 3.744 -16.259 -8.657 1.00 90.50 89 SER A N 1
ATOM 681 C CA . SER A 1 89 ? 4.642 -17.156 -7.919 1.00 90.50 89 SER A CA 1
ATOM 682 C C . SER A 1 89 ? 4.001 -17.661 -6.625 1.00 90.50 89 SER A C 1
ATOM 684 O O . SER A 1 89 ? 3.164 -16.975 -6.041 1.00 90.50 89 SER A O 1
ATOM 686 N N . SER A 1 90 ? 4.453 -18.815 -6.125 1.00 92.25 90 SER A N 1
ATOM 687 C CA . SER A 1 90 ? 4.048 -19.318 -4.803 1.00 92.25 90 SER A CA 1
ATOM 688 C C . SER A 1 90 ? 4.315 -18.295 -3.697 1.00 92.25 90 SER A C 1
ATOM 690 O O . SER A 1 90 ? 3.456 -18.058 -2.866 1.00 92.25 90 SER A O 1
ATOM 692 N N . ARG A 1 91 ? 5.429 -17.557 -3.771 1.00 93.88 91 ARG A N 1
ATOM 693 C CA . ARG A 1 91 ? 5.736 -16.471 -2.825 1.00 93.88 91 ARG A CA 1
ATOM 694 C C . ARG A 1 91 ? 4.691 -15.353 -2.815 1.00 93.88 91 ARG A C 1
ATOM 696 O O . ARG A 1 91 ? 4.449 -14.747 -1.779 1.00 93.88 91 ARG A O 1
ATOM 703 N N . ALA A 1 92 ? 4.078 -15.048 -3.961 1.00 90.19 92 ALA A N 1
ATOM 704 C CA . ALA A 1 92 ? 3.001 -14.061 -4.016 1.00 90.19 92 ALA A CA 1
ATOM 705 C C . ALA A 1 92 ? 1.714 -14.602 -3.373 1.00 90.19 92 ALA A C 1
ATOM 707 O O . ALA A 1 92 ? 0.954 -13.830 -2.789 1.00 90.19 92 ALA A O 1
ATOM 708 N N . GLN A 1 93 ? 1.497 -15.920 -3.431 1.00 87.69 93 GLN A N 1
ATOM 709 C CA . GLN A 1 93 ? 0.441 -16.588 -2.671 1.00 87.69 93 GLN A CA 1
ATOM 710 C C . GLN A 1 93 ? 0.761 -16.587 -1.172 1.00 87.69 93 GLN A C 1
ATOM 712 O O . GLN A 1 93 ? -0.124 -16.271 -0.385 1.00 87.69 93 GLN A O 1
ATOM 717 N N . ASP A 1 94 ? 2.010 -16.819 -0.769 1.00 89.00 94 ASP A N 1
ATOM 718 C CA . ASP A 1 94 ? 2.419 -16.783 0.642 1.00 89.00 94 ASP A CA 1
ATOM 719 C C . ASP A 1 94 ? 2.154 -15.404 1.273 1.00 89.00 94 ASP A C 1
ATOM 721 O O . ASP A 1 94 ? 1.584 -15.315 2.361 1.00 89.00 94 ASP A O 1
ATOM 725 N N . ILE A 1 95 ? 2.431 -14.315 0.541 1.00 88.19 95 ILE A N 1
ATOM 726 C CA . ILE A 1 95 ? 2.119 -12.938 0.970 1.00 88.19 95 ILE A CA 1
ATOM 727 C C . ILE A 1 95 ? 0.618 -12.732 1.235 1.00 88.19 95 ILE A C 1
ATOM 729 O O . ILE A 1 95 ? 0.245 -11.880 2.046 1.00 88.19 95 ILE A O 1
ATOM 733 N N . SER A 1 96 ? -0.266 -13.508 0.599 1.00 79.94 96 SER A N 1
ATOM 734 C CA . SER A 1 96 ? -1.709 -13.416 0.852 1.00 79.94 96 SER A CA 1
ATOM 735 C C . SER A 1 96 ? -2.099 -13.820 2.278 1.00 79.94 96 SER A C 1
ATOM 737 O O . SER A 1 96 ? -3.158 -13.405 2.742 1.00 79.94 96 SER A O 1
ATOM 739 N N . SER A 1 97 ? -1.231 -14.514 3.022 1.00 79.38 97 SER A N 1
ATOM 740 C CA . SER A 1 97 ? -1.413 -14.771 4.459 1.00 79.38 97 SER A CA 1
ATOM 741 C C . SER A 1 97 ? -1.581 -13.490 5.285 1.00 79.38 97 SER A C 1
ATOM 743 O O . SER A 1 97 ? -2.259 -13.506 6.307 1.00 79.38 97 SER A O 1
ATOM 745 N N . LEU A 1 98 ? -1.080 -12.341 4.809 1.00 81.44 98 LEU A N 1
ATOM 746 C CA . LEU A 1 98 ? -1.298 -11.034 5.443 1.00 81.44 98 LEU A CA 1
ATOM 747 C C . LEU A 1 98 ? -2.777 -10.609 5.479 1.00 81.44 98 LEU A C 1
ATOM 749 O O . LEU A 1 98 ? -3.114 -9.664 6.194 1.00 81.44 98 LEU A O 1
ATOM 753 N N . THR A 1 99 ? -3.661 -11.320 4.769 1.00 82.56 99 THR A N 1
ATOM 754 C CA . THR A 1 99 ? -5.120 -11.198 4.915 1.00 82.56 99 THR A CA 1
ATOM 755 C C . THR A 1 99 ? -5.627 -11.551 6.311 1.00 82.56 99 THR A C 1
ATOM 757 O O . THR A 1 99 ? -6.687 -11.079 6.700 1.00 82.56 99 THR A O 1
ATOM 760 N N . GLN A 1 100 ? -4.849 -12.274 7.121 1.00 82.56 100 GLN A N 1
ATOM 761 C CA . GLN A 1 100 ? -5.169 -12.517 8.532 1.00 82.56 100 GLN A CA 1
ATOM 762 C C . GLN A 1 100 ? -5.299 -11.232 9.367 1.00 82.56 100 GLN A C 1
ATOM 764 O O . GLN A 1 100 ? -5.926 -11.242 10.419 1.00 82.56 100 GLN A O 1
ATOM 769 N N . ASN A 1 101 ? -4.730 -10.117 8.899 1.00 84.12 101 ASN A N 1
ATOM 770 C CA . ASN A 1 101 ? -4.841 -8.817 9.562 1.00 84.12 101 ASN A CA 1
ATOM 771 C C . ASN A 1 101 ? -6.129 -8.060 9.186 1.00 84.12 101 ASN A C 1
ATOM 773 O O . ASN A 1 101 ? -6.284 -6.887 9.526 1.00 84.12 101 ASN A O 1
ATOM 777 N N . TRP A 1 102 ? -7.022 -8.665 8.404 1.00 86.88 102 TRP A N 1
ATOM 778 C CA . TRP A 1 102 ? -8.257 -8.026 7.967 1.00 86.88 102 TRP A CA 1
ATOM 779 C C . TRP A 1 102 ? -9.296 -8.050 9.088 1.00 86.88 102 TRP A C 1
ATOM 781 O O . TRP A 1 102 ? -9.550 -9.081 9.704 1.00 86.88 102 TRP A O 1
ATOM 791 N N . THR A 1 103 ? -9.911 -6.900 9.337 1.00 86.00 103 THR A N 1
ATOM 792 C CA . THR A 1 103 ? -10.992 -6.701 10.303 1.00 86.00 103 THR A CA 1
ATOM 793 C C . THR A 1 103 ? -12.276 -6.315 9.558 1.00 86.00 103 THR A C 1
ATOM 795 O O . THR A 1 103 ? -12.224 -5.967 8.371 1.00 86.00 103 THR A O 1
ATOM 798 N N . PRO A 1 104 ? -13.444 -6.321 10.229 1.00 86.69 104 PRO A N 1
ATOM 799 C CA . PRO A 1 104 ? -14.693 -5.873 9.616 1.00 86.69 104 PRO A CA 1
ATOM 800 C C . PRO A 1 104 ? -14.651 -4.438 9.078 1.00 86.69 104 PRO A C 1
ATOM 802 O O . PRO A 1 104 ? -15.410 -4.124 8.166 1.00 86.69 104 PRO A O 1
ATOM 805 N N . ILE A 1 105 ? -13.759 -3.597 9.615 1.00 86.31 105 ILE A N 1
ATOM 806 C CA . ILE A 1 105 ? -13.661 -2.173 9.281 1.00 86.31 105 ILE A CA 1
ATOM 807 C C . ILE A 1 105 ? -12.427 -1.831 8.434 1.00 86.31 105 ILE A C 1
ATOM 809 O O . ILE A 1 105 ? -12.166 -0.662 8.192 1.00 86.31 105 ILE A O 1
ATOM 813 N N . GLY A 1 106 ? -11.633 -2.806 7.979 1.00 85.69 106 GLY A N 1
ATOM 814 C CA . GLY A 1 106 ? -10.440 -2.570 7.150 1.00 85.69 106 GLY A CA 1
ATOM 815 C C . GLY A 1 106 ? -9.240 -3.412 7.579 1.00 85.69 106 GLY A C 1
ATOM 816 O O . GLY A 1 106 ? -9.387 -4.365 8.334 1.00 85.69 106 GLY A O 1
ATOM 817 N N . THR A 1 107 ? -8.033 -3.117 7.084 1.00 85.81 107 THR A N 1
ATOM 818 C CA . THR A 1 107 ? -6.857 -3.935 7.432 1.00 85.81 107 THR A CA 1
ATOM 819 C C . THR A 1 107 ? -6.082 -3.331 8.599 1.00 85.81 107 THR A C 1
ATOM 821 O O . THR A 1 107 ? -5.596 -2.207 8.510 1.00 85.81 107 THR A O 1
ATOM 824 N N . ALA A 1 108 ? -5.923 -4.079 9.691 1.00 87.88 108 ALA A N 1
ATOM 825 C CA . ALA A 1 108 ? -5.080 -3.664 10.806 1.00 87.88 108 ALA A CA 1
ATOM 826 C C . ALA A 1 108 ? -3.611 -3.656 10.365 1.00 87.88 108 ALA A C 1
ATOM 828 O O . ALA A 1 108 ? -3.106 -4.634 9.815 1.00 87.88 108 ALA A O 1
ATOM 829 N N . SER A 1 109 ? -2.924 -2.538 10.563 1.00 84.62 109 SER A N 1
ATOM 830 C CA . SER A 1 109 ? -1.572 -2.314 10.053 1.00 84.62 109 SER A CA 1
ATOM 831 C C . SER A 1 109 ? -0.505 -2.871 11.003 1.00 84.62 109 SER A C 1
ATOM 833 O O . SER A 1 109 ? -0.313 -2.304 12.079 1.00 84.62 109 SER A O 1
ATOM 835 N N . PRO A 1 110 ? 0.281 -3.901 10.629 1.00 83.94 110 PRO A N 1
ATOM 836 C CA . PRO A 1 110 ? 1.385 -4.358 11.476 1.00 83.94 110 PRO A CA 1
ATOM 837 C C . PRO A 1 110 ? 2.448 -3.272 11.688 1.00 83.94 110 PRO A C 1
ATOM 839 O O . PRO A 1 110 ? 3.062 -3.187 12.747 1.00 83.94 110 PRO A O 1
ATOM 842 N N . GLU A 1 111 ? 2.672 -2.414 10.688 1.00 82.44 111 GLU A N 1
ATOM 843 C CA . GLU A 1 111 ? 3.651 -1.326 10.765 1.00 82.44 111 GLU A CA 1
ATOM 844 C C . GLU A 1 111 ? 3.170 -0.075 11.509 1.00 82.44 111 GLU A C 1
ATOM 846 O O . GLU A 1 111 ? 3.982 0.804 11.800 1.00 82.44 111 GLU A O 1
ATOM 851 N N . LEU A 1 112 ? 1.869 0.015 11.791 1.00 81.75 112 LEU A N 1
ATOM 852 C CA . LEU A 1 112 ? 1.259 1.083 12.582 1.00 81.75 112 LEU A CA 1
ATOM 853 C C . LEU A 1 112 ? 0.255 0.441 13.546 1.00 81.75 112 LEU A C 1
ATOM 855 O O . LEU A 1 112 ? -0.933 0.385 13.230 1.00 81.75 112 LEU A O 1
ATOM 859 N N . PRO A 1 113 ? 0.735 -0.117 14.672 1.00 81.50 113 PRO A N 1
ATOM 860 C CA . PRO A 1 113 ? -0.120 -0.834 15.607 1.00 81.50 113 PRO A CA 1
ATOM 861 C C . PRO A 1 113 ? -1.314 0.017 16.042 1.00 81.50 113 PRO A C 1
ATOM 863 O O . PRO A 1 113 ? -1.142 1.172 16.411 1.00 81.50 113 PRO A O 1
ATOM 866 N N . GLY A 1 114 ? -2.512 -0.562 15.986 1.00 80.62 114 GLY A N 1
ATOM 867 C CA . GLY A 1 114 ? -3.756 0.132 16.322 1.00 80.62 114 GLY A CA 1
ATOM 868 C C . GLY A 1 114 ? -4.409 0.877 15.157 1.00 80.62 114 GLY A C 1
ATOM 869 O O . GLY A 1 114 ? -5.590 1.182 15.258 1.00 80.62 114 GLY A O 1
ATOM 870 N N . GLU A 1 115 ? -3.720 1.087 14.035 1.00 85.62 115 GLU A N 1
ATOM 871 C CA . GLU A 1 115 ? -4.265 1.802 12.875 1.00 85.62 115 GLU A CA 1
ATOM 872 C C .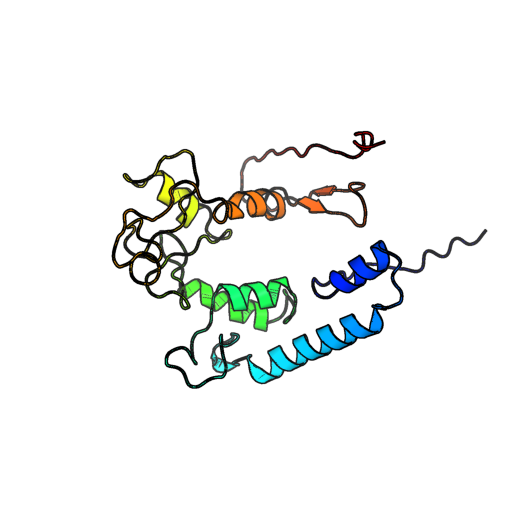 GLU A 1 115 ? -4.917 0.865 11.856 1.00 85.62 115 GLU A C 1
ATOM 874 O O . GLU A 1 115 ? -4.408 -0.227 11.565 1.00 85.62 115 GLU A O 1
ATOM 879 N N . ILE A 1 116 ? -6.001 1.332 11.237 1.00 81.62 116 ILE A N 1
ATOM 880 C CA . ILE A 1 116 ? -6.590 0.712 10.052 1.00 81.62 116 ILE A CA 1
ATOM 881 C C . ILE A 1 116 ? -6.009 1.357 8.796 1.00 81.62 116 ILE A C 1
ATOM 883 O O . ILE A 1 116 ? -5.953 2.579 8.652 1.00 81.62 116 ILE A O 1
ATOM 887 N N . ARG A 1 117 ? -5.605 0.522 7.837 1.00 75.50 117 ARG A N 1
ATOM 888 C CA . ARG A 1 117 ? -5.313 0.964 6.478 1.00 75.50 117 ARG A CA 1
ATOM 889 C C . ARG A 1 117 ? -6.507 0.781 5.561 1.00 75.50 117 ARG A C 1
ATOM 891 O O . ARG A 1 117 ? -7.151 -0.269 5.510 1.00 75.50 117 ARG A O 1
ATOM 898 N N . HIS A 1 118 ? -6.685 1.799 4.732 1.00 66.88 118 HIS A N 1
ATOM 899 C CA . HIS A 1 118 ? -7.505 1.757 3.534 1.00 66.88 118 HIS A CA 1
ATOM 900 C C . HIS A 1 118 ? -6.937 0.721 2.551 1.00 66.88 118 HIS A C 1
ATOM 902 O O . HIS A 1 118 ? -5.789 0.831 2.118 1.00 66.88 118 HIS A O 1
ATOM 908 N N . SER A 1 119 ? -7.724 -0.295 2.191 1.00 64.62 119 SER A N 1
ATOM 909 C CA . SER A 1 119 ? -7.294 -1.388 1.303 1.00 64.62 119 SER A CA 1
ATOM 910 C C . SER A 1 119 ? -8.302 -1.621 0.190 1.00 64.62 119 SER A C 1
ATOM 912 O O . SER A 1 119 ? -9.445 -1.990 0.450 1.00 64.62 119 SER A O 1
ATOM 914 N N . SER A 1 120 ? -7.901 -1.420 -1.067 1.00 57.62 120 SER A N 1
ATOM 915 C CA . SER A 1 120 ? -8.796 -1.520 -2.232 1.00 57.62 120 SER A CA 1
ATOM 916 C C . SER A 1 120 ? -9.445 -2.896 -2.412 1.00 57.62 120 SER A C 1
ATOM 918 O O . SER A 1 120 ? -10.474 -3.024 -3.068 1.00 57.62 120 SER A O 1
ATOM 920 N N . ARG A 1 121 ? -8.874 -3.944 -1.816 1.00 58.66 121 ARG A N 1
ATOM 921 C CA . ARG A 1 121 ? -9.462 -5.290 -1.813 1.00 58.66 121 ARG A CA 1
ATOM 922 C C . ARG A 1 121 ? -10.563 -5.461 -0.759 1.00 58.66 121 ARG A C 1
ATOM 924 O O . ARG A 1 121 ? -11.289 -6.446 -0.788 1.00 58.66 121 ARG A O 1
ATOM 931 N N . LEU A 1 122 ? -10.701 -4.473 0.121 1.00 67.19 122 LEU A N 1
ATOM 932 C CA . LEU A 1 122 ? -11.697 -4.332 1.174 1.00 67.19 122 LEU A CA 1
ATOM 933 C C . LEU A 1 122 ? -12.530 -3.052 0.988 1.00 67.19 122 LEU A C 1
ATOM 935 O O . LEU A 1 122 ? -12.926 -2.432 1.970 1.00 67.19 122 LEU A O 1
ATOM 939 N N . ILE A 1 123 ? -12.835 -2.659 -0.259 1.00 73.75 123 ILE A N 1
ATOM 940 C CA . ILE A 1 123 ? -13.673 -1.474 -0.541 1.00 73.75 123 ILE A CA 1
ATOM 941 C C . ILE A 1 123 ? -14.939 -1.463 0.320 1.00 73.75 123 ILE A C 1
ATOM 943 O O . ILE A 1 123 ? -15.268 -0.440 0.905 1.00 73.75 123 ILE A O 1
ATOM 947 N N . ARG A 1 124 ? -15.605 -2.612 0.473 1.00 74.75 124 ARG A N 1
ATOM 948 C CA . ARG A 1 124 ? -16.815 -2.721 1.300 1.00 74.75 124 ARG A CA 1
ATOM 949 C C . ARG A 1 124 ? -16.547 -2.568 2.802 1.00 74.75 124 ARG A C 1
ATOM 951 O O . ARG A 1 124 ? -17.384 -2.001 3.486 1.00 74.75 124 ARG A O 1
ATOM 958 N N . SER A 1 125 ? -15.412 -3.049 3.307 1.00 79.31 125 SER A N 1
ATOM 959 C CA . SER A 1 125 ? -15.108 -3.031 4.745 1.00 79.31 125 SER A CA 1
ATOM 960 C C . SER A 1 125 ? -14.536 -1.702 5.221 1.00 79.31 125 SER A C 1
ATOM 962 O O . SER A 1 125 ? -14.862 -1.295 6.321 1.00 79.31 125 SER A O 1
ATOM 964 N N . SER A 1 126 ? -13.709 -1.008 4.432 1.00 82.31 126 SER A N 1
ATOM 965 C CA . SER A 1 126 ? -13.221 0.324 4.817 1.00 82.31 126 SER A CA 1
ATOM 966 C C . SER A 1 126 ? -14.096 1.433 4.232 1.00 82.31 126 SER A C 1
ATOM 968 O O . SER A 1 126 ? -14.790 2.119 4.977 1.00 82.31 126 SER A O 1
ATOM 970 N N . TRP A 1 127 ? -14.161 1.557 2.900 1.00 84.19 127 TRP A N 1
ATOM 971 C CA . TRP A 1 127 ? -14.952 2.605 2.227 1.00 84.19 127 TRP A CA 1
ATOM 972 C C . TRP A 1 127 ? -16.468 2.409 2.302 1.00 84.19 127 TRP A C 1
ATOM 974 O O . TRP A 1 127 ? -17.201 3.352 2.034 1.00 84.19 127 TRP A O 1
ATOM 984 N N . GLY A 1 128 ? -16.954 1.220 2.657 1.00 83.69 128 GLY A N 1
ATOM 985 C CA . GLY A 1 128 ? -18.370 1.010 2.968 1.00 83.69 128 GLY A CA 1
ATOM 986 C C . GLY A 1 128 ? -18.709 1.235 4.442 1.00 83.69 128 GLY A C 1
ATOM 987 O O . GLY A 1 128 ? -19.877 1.424 4.771 1.00 83.69 128 GLY A O 1
ATOM 988 N N . TRP A 1 129 ? -17.713 1.224 5.330 1.00 88.38 129 TRP A N 1
ATOM 989 C CA . TRP A 1 129 ? -17.943 1.348 6.766 1.00 88.38 129 TRP A CA 1
ATOM 990 C C . TRP A 1 129 ? -17.850 2.792 7.246 1.00 88.38 129 TRP A C 1
ATOM 992 O O . TRP A 1 129 ? -18.807 3.282 7.838 1.00 88.38 129 TRP A O 1
ATOM 1002 N N . TYR A 1 130 ? -16.734 3.481 6.976 1.00 86.44 130 TYR A N 1
ATOM 1003 C CA . TYR A 1 130 ? -16.494 4.799 7.574 1.00 86.44 130 TYR A CA 1
ATOM 1004 C C . TYR A 1 130 ? -17.538 5.860 7.180 1.00 86.44 130 TYR A C 1
ATOM 1006 O O . TYR A 1 130 ? -17.857 6.659 8.053 1.00 86.44 130 TYR A O 1
ATOM 1014 N N . PRO A 1 131 ? -18.155 5.860 5.973 1.00 86.81 131 PRO A N 1
ATOM 1015 C CA . PRO A 1 131 ? -19.226 6.813 5.671 1.00 86.81 131 PRO A CA 1
ATOM 1016 C C . PRO A 1 131 ? -20.471 6.634 6.545 1.00 86.81 131 PRO A C 1
ATOM 1018 O O . PRO A 1 131 ? -21.294 7.530 6.640 1.00 86.81 131 PRO A O 1
ATOM 1021 N N . ASN A 1 132 ? -20.639 5.476 7.184 1.00 87.31 132 ASN A N 1
ATOM 1022 C CA . ASN A 1 132 ? -21.737 5.233 8.118 1.00 87.31 132 ASN A CA 1
ATOM 1023 C C . ASN A 1 132 ? -21.341 5.514 9.579 1.00 87.31 132 ASN A C 1
ATOM 1025 O O . ASN A 1 132 ? -22.145 5.289 10.482 1.00 87.31 132 ASN A O 1
ATOM 1029 N N . ASN A 1 133 ? -20.110 5.971 9.832 1.00 86.94 133 ASN A N 1
ATOM 1030 C CA . ASN A 1 133 ? -19.673 6.400 11.155 1.00 86.94 133 ASN A CA 1
ATOM 1031 C C . ASN A 1 133 ? -20.301 7.759 11.492 1.00 86.94 133 ASN A C 1
ATOM 1033 O O . ASN A 1 133 ? -20.359 8.646 10.645 1.00 86.94 133 ASN A O 1
ATOM 1037 N N . GLU A 1 134 ? -20.728 7.938 12.741 1.00 88.38 134 GLU A N 1
ATOM 1038 C CA . GLU A 1 134 ? -21.340 9.186 13.220 1.00 88.38 134 GLU A CA 1
ATOM 1039 C C . GLU A 1 134 ? -20.432 10.416 13.077 1.00 88.38 134 GLU A C 1
ATOM 1041 O O . GLU A 1 134 ? -20.926 11.534 12.966 1.00 88.38 134 GLU A O 1
ATOM 1046 N N . ASN A 1 135 ? -19.114 10.208 13.049 1.00 86.44 135 ASN A N 1
ATOM 1047 C CA . ASN A 1 135 ? -18.131 11.276 12.932 1.00 86.44 135 ASN A CA 1
ATOM 1048 C C . ASN A 1 135 ? -17.783 11.609 11.471 1.00 86.44 135 ASN A C 1
ATOM 1050 O O . ASN A 1 135 ? -17.032 12.546 11.231 1.00 86.44 135 ASN A O 1
ATOM 1054 N N . ASP A 1 136 ? -18.282 10.874 10.475 1.00 88.19 136 ASP A N 1
ATOM 1055 C CA . ASP A 1 136 ? -17.926 11.117 9.075 1.00 88.19 136 ASP A CA 1
ATOM 1056 C C . ASP A 1 136 ? 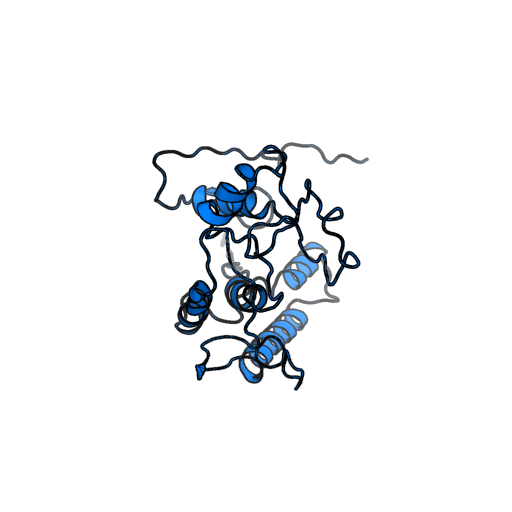-18.756 12.224 8.411 1.00 88.19 136 ASP A C 1
ATOM 1058 O O . ASP A 1 136 ? -19.902 12.494 8.769 1.00 88.19 136 ASP A O 1
ATOM 1062 N N . THR A 1 137 ? -18.184 12.857 7.385 1.00 87.06 137 THR A N 1
ATOM 1063 C CA . THR A 1 137 ? -18.870 13.892 6.594 1.00 87.06 137 THR A CA 1
ATOM 1064 C C . THR A 1 137 ? -19.820 13.308 5.548 1.00 87.06 137 THR A C 1
ATOM 1066 O O . THR A 1 137 ? -20.596 14.051 4.945 1.00 87.06 137 THR A O 1
ATOM 1069 N N . GLN A 1 138 ? -19.730 12.001 5.277 1.00 85.88 138 GLN A N 1
ATOM 1070 C CA . GLN A 1 138 ? -20.448 11.248 4.242 1.00 85.88 138 GLN A CA 1
ATOM 1071 C C . GLN A 1 138 ? -20.179 11.714 2.809 1.00 85.88 138 GLN A C 1
ATOM 1073 O O . GLN A 1 138 ? -20.850 11.283 1.869 1.00 85.88 138 GLN A O 1
ATOM 1078 N N . ARG A 1 139 ? -19.231 12.634 2.618 1.00 86.12 139 ARG A N 1
ATOM 1079 C CA . ARG A 1 139 ? -19.002 13.314 1.334 1.00 86.12 139 ARG A CA 1
ATOM 1080 C C . ARG A 1 139 ? -17.547 13.323 0.906 1.00 86.12 139 ARG A C 1
ATOM 1082 O O . ARG A 1 139 ? -17.264 13.560 -0.266 1.00 86.12 139 ARG A O 1
ATOM 1089 N N . THR A 1 140 ? -16.639 13.052 1.830 1.00 88.44 140 THR A N 1
ATOM 1090 C CA . THR A 1 140 ? -15.197 13.090 1.608 1.00 88.44 140 THR A CA 1
ATOM 1091 C C . THR A 1 140 ? -14.538 11.830 2.166 1.00 88.44 140 THR A C 1
ATOM 1093 O O . THR A 1 140 ? -15.202 10.907 2.638 1.00 88.44 140 THR A O 1
ATOM 1096 N N . THR A 1 141 ? -13.221 11.716 2.009 1.00 89.81 141 THR A N 1
ATOM 1097 C CA . THR A 1 141 ? -12.460 10.558 2.487 1.00 89.81 141 THR A CA 1
ATOM 1098 C C . THR A 1 141 ? -11.678 10.921 3.745 1.00 89.81 141 THR A C 1
ATOM 1100 O O . THR A 1 141 ? -10.826 11.805 3.687 1.00 89.81 141 THR A O 1
ATOM 1103 N N . ILE A 1 142 ? -11.915 10.209 4.849 1.00 91.06 142 ILE A N 1
ATOM 1104 C CA . ILE A 1 142 ? -11.168 10.355 6.108 1.00 91.06 142 ILE A CA 1
ATOM 1105 C C . ILE A 1 142 ? -9.691 9.945 5.946 1.00 91.06 142 ILE A C 1
ATOM 1107 O O . ILE A 1 142 ? -9.363 8.971 5.258 1.00 91.06 142 ILE A O 1
ATOM 1111 N N . GLU A 1 143 ? -8.785 10.664 6.609 1.00 88.81 143 GLU A N 1
ATOM 1112 C CA . GLU A 1 143 ? -7.343 10.392 6.639 1.00 88.81 143 GLU A CA 1
ATOM 1113 C C . GLU A 1 143 ? -7.034 8.963 7.087 1.00 88.81 143 GLU A C 1
ATOM 1115 O O . GLU A 1 143 ? -6.248 8.265 6.443 1.00 88.81 143 GLU A O 1
ATOM 1120 N N . GLY A 1 144 ? -7.708 8.509 8.136 1.00 88.56 144 GLY A N 1
ATOM 1121 C CA . GLY A 1 144 ? -7.613 7.165 8.674 1.00 88.56 144 GLY A CA 1
ATOM 1122 C C . GLY A 1 144 ? -8.402 7.054 9.972 1.00 88.56 144 GLY A C 1
ATOM 1123 O O . GLY A 1 144 ? -8.977 8.025 10.457 1.00 88.56 144 GLY A O 1
ATOM 1124 N N . TYR A 1 145 ? -8.417 5.858 10.540 1.00 90.00 145 TYR A N 1
ATOM 1125 C CA . TYR A 1 145 ? -9.050 5.571 11.821 1.00 90.00 145 TYR A CA 1
ATOM 1126 C C . TYR A 1 145 ? -8.361 4.370 12.460 1.00 90.00 145 TYR A C 1
ATOM 1128 O O . TYR A 1 145 ? -7.651 3.610 11.794 1.00 90.00 145 TYR A O 1
ATOM 1136 N N . ILE A 1 146 ? -8.574 4.195 13.757 1.00 89.94 146 ILE A N 1
ATOM 1137 C CA . ILE A 1 146 ? -7.974 3.105 14.524 1.00 89.94 146 ILE A CA 1
ATOM 1138 C C . ILE A 1 146 ? -8.904 1.886 14.596 1.00 89.94 146 ILE A C 1
ATOM 1140 O O . ILE A 1 146 ? -10.079 1.939 14.232 1.00 89.94 146 ILE A O 1
ATOM 1144 N N . VAL A 1 147 ? -8.373 0.748 15.045 1.00 88.06 147 VAL A N 1
ATOM 1145 C CA . VAL A 1 147 ? -9.046 -0.569 15.043 1.00 88.06 147 VAL A CA 1
ATOM 1146 C C . VAL A 1 147 ? -10.359 -0.617 15.828 1.00 88.06 147 VAL A C 1
ATOM 1148 O O . VAL A 1 147 ? -11.181 -1.492 15.569 1.00 88.06 147 VAL A O 1
ATOM 1151 N N . ASN A 1 148 ? -10.571 0.306 16.767 1.00 88.25 148 ASN A N 1
ATOM 1152 C CA . ASN A 1 148 ? -11.817 0.432 17.527 1.00 88.25 148 ASN A CA 1
ATOM 1153 C C . ASN A 1 148 ? -12.867 1.327 16.830 1.00 88.25 148 ASN A C 1
ATOM 1155 O O . ASN A 1 148 ? -13.956 1.506 17.366 1.00 88.25 148 ASN A O 1
ATOM 1159 N N . GLY A 1 149 ? -12.546 1.893 15.662 1.00 87.88 149 GLY A N 1
ATOM 1160 C CA . GLY A 1 149 ? -13.428 2.756 14.879 1.00 87.88 149 GLY A CA 1
ATOM 1161 C C . GLY A 1 149 ? -13.334 4.254 15.186 1.00 87.88 149 GLY A C 1
ATOM 1162 O O . GLY A 1 149 ? -14.002 5.038 14.515 1.00 87.88 149 GLY A O 1
ATOM 1163 N N . THR A 1 150 ? -12.515 4.680 16.151 1.00 89.81 150 THR A N 1
ATOM 1164 C CA . THR A 1 150 ? -12.289 6.106 16.426 1.00 89.81 150 THR A CA 1
ATOM 1165 C C . THR A 1 150 ? -11.482 6.755 15.302 1.00 89.81 150 THR A C 1
ATOM 1167 O O . THR A 1 150 ? -10.494 6.195 14.818 1.00 89.81 150 THR A O 1
ATOM 1170 N N . PHE A 1 151 ? -11.865 7.972 14.917 1.00 90.69 151 PHE A N 1
ATOM 1171 C CA . PHE A 1 151 ? -11.152 8.789 13.930 1.00 90.69 151 PHE A CA 1
ATOM 1172 C C . PHE A 1 151 ? -9.943 9.469 14.578 1.00 90.69 151 PHE A C 1
ATOM 1174 O O . PHE A 1 151 ? -9.905 10.674 14.794 1.00 90.69 151 PHE A O 1
ATOM 1181 N N . GLY A 1 152 ? -8.970 8.646 14.954 1.00 87.88 152 GLY A N 1
ATOM 1182 C CA . GLY A 1 152 ? -7.773 9.052 15.677 1.00 87.88 152 GLY A CA 1
ATOM 1183 C C . GLY A 1 152 ? -6.502 8.619 14.973 1.00 87.88 152 GLY A C 1
ATOM 1184 O O . GLY A 1 152 ? -5.603 8.107 15.628 1.00 87.88 152 GLY A O 1
ATOM 1185 N N . TYR A 1 153 ? -6.434 8.739 13.649 1.00 87.81 153 TYR A N 1
ATOM 1186 C CA . TYR A 1 153 ? -5.252 8.290 12.921 1.00 87.81 153 TYR A CA 1
ATOM 1187 C C . TYR A 1 153 ? -4.012 9.041 13.406 1.00 87.81 153 TYR A C 1
ATOM 1189 O O . TYR A 1 153 ? -3.991 10.266 13.397 1.00 87.81 153 TYR A O 1
ATOM 1197 N N . ARG A 1 154 ? -2.964 8.318 13.818 1.00 86.12 154 ARG A N 1
ATOM 1198 C CA . ARG A 1 154 ? -1.683 8.873 14.302 1.00 86.12 154 ARG A CA 1
ATOM 1199 C C . ARG A 1 154 ? -1.810 9.811 15.499 1.00 86.12 154 ARG A C 1
ATOM 1201 O O . ARG A 1 154 ? -0.872 10.564 15.759 1.00 86.12 154 ARG A O 1
ATOM 1208 N N . TRP A 1 155 ? -2.913 9.771 16.234 1.00 86.00 155 TRP A N 1
ATOM 1209 C CA . TRP A 1 155 ? -3.151 10.680 17.353 1.00 86.00 155 TRP A CA 1
ATOM 1210 C C . TRP A 1 155 ? -1.978 10.710 18.356 1.00 86.00 155 TRP A C 1
ATOM 1212 O O . TRP A 1 155 ? -1.518 11.778 18.750 1.00 86.00 155 TRP A O 1
ATOM 1222 N N . ASP A 1 156 ? -1.407 9.546 18.678 1.00 84.62 156 ASP A N 1
ATOM 1223 C CA . ASP A 1 156 ? -0.334 9.341 19.662 1.00 84.62 156 ASP A CA 1
ATOM 1224 C C . ASP A 1 156 ? 1.091 9.574 19.129 1.00 84.62 156 ASP A C 1
ATOM 1226 O O . ASP A 1 156 ? 2.026 9.759 19.907 1.00 84.62 156 ASP A O 1
ATOM 1230 N N . TYR A 1 157 ? 1.277 9.567 17.809 1.00 78.44 157 TYR A N 1
ATOM 1231 C CA . TYR A 1 157 ? 2.594 9.643 17.168 1.00 78.44 157 TYR A CA 1
ATOM 1232 C C . TYR A 1 157 ? 2.789 10.913 16.327 1.00 78.44 157 TYR A C 1
ATOM 1234 O O . TYR A 1 157 ? 3.923 11.303 16.054 1.00 78.44 157 TYR A O 1
ATOM 1242 N N . GLY A 1 158 ? 1.700 11.545 15.888 1.00 78.38 158 GLY A N 1
ATOM 1243 C CA . GLY A 1 158 ? 1.692 12.698 14.984 1.00 78.38 158 GLY A CA 1
ATOM 1244 C C . GLY A 1 158 ? 0.903 13.904 15.492 1.00 78.38 158 GLY A C 1
ATOM 1245 O O . GLY A 1 158 ? 1.186 15.012 15.047 1.00 78.38 158 GLY A O 1
ATOM 1246 N N . TYR A 1 159 ? -0.020 13.714 16.442 1.00 84.56 159 TYR A N 1
ATOM 1247 C CA . TYR A 1 159 ? -0.946 14.766 16.877 1.00 84.56 159 TYR A CA 1
ATOM 1248 C C . TYR A 1 159 ? -0.988 14.969 18.398 1.00 84.56 159 TYR A C 1
ATOM 1250 O O . TYR A 1 159 ? -1.983 15.423 18.943 1.00 84.56 159 TYR A O 1
ATOM 1258 N N . ASN A 1 160 ? 0.112 14.670 19.099 1.00 85.56 160 ASN A N 1
ATOM 1259 C CA . ASN A 1 160 ? 0.288 14.969 20.530 1.00 85.56 160 ASN A CA 1
ATOM 1260 C C . ASN A 1 160 ? -0.834 14.431 21.447 1.00 85.56 160 ASN A C 1
ATOM 1262 O O . ASN A 1 160 ? -1.217 15.067 22.428 1.00 85.56 160 ASN A O 1
ATOM 1266 N N . GLY A 1 161 ? -1.371 13.257 21.127 1.00 84.94 161 GLY A N 1
ATOM 1267 C CA . GLY A 1 161 ? -2.454 12.648 21.888 1.00 84.94 161 GLY A CA 1
ATOM 1268 C C . GLY A 1 161 ? -3.836 13.248 21.606 1.00 84.94 161 GLY A C 1
ATOM 1269 O O . GLY A 1 161 ? -4.763 12.995 22.372 1.00 84.94 161 GLY A O 1
ATOM 1270 N N . ASP A 1 162 ? -3.992 14.019 20.530 1.00 84.50 162 ASP A N 1
ATOM 1271 C CA . ASP A 1 162 ? -5.235 14.702 20.181 1.00 84.50 162 ASP A CA 1
ATOM 1272 C C . ASP A 1 162 ? -5.899 14.066 18.950 1.00 84.50 162 ASP A C 1
ATOM 1274 O O . ASP A 1 162 ? -5.304 13.949 17.877 1.00 84.50 162 ASP A O 1
ATOM 1278 N N . PHE A 1 163 ? -7.158 13.653 19.110 1.00 84.44 163 PHE A N 1
ATOM 1279 C CA . PHE A 1 163 ? -7.960 13.070 18.035 1.00 84.44 163 PHE A CA 1
ATOM 1280 C C . PHE A 1 163 ? -8.511 14.111 17.048 1.00 84.44 163 PHE A C 1
ATOM 1282 O O . PHE A 1 163 ? -8.871 13.747 15.930 1.00 84.44 163 PHE A O 1
ATOM 1289 N N . SER A 1 164 ? -8.564 15.394 17.421 1.00 82.94 164 SER A N 1
ATOM 1290 C CA . SER A 1 164 ? -9.191 16.459 16.622 1.00 82.94 164 SER A CA 1
ATOM 1291 C C . SER A 1 164 ? -8.434 16.826 15.342 1.00 82.94 164 SER A C 1
ATOM 1293 O O . SER A 1 164 ? -8.992 17.484 14.467 1.00 82.94 164 SER A O 1
ATOM 1295 N N . TYR A 1 165 ? -7.183 16.383 15.206 1.00 82.44 165 TYR A N 1
ATOM 1296 C CA . TYR A 1 165 ? -6.342 16.68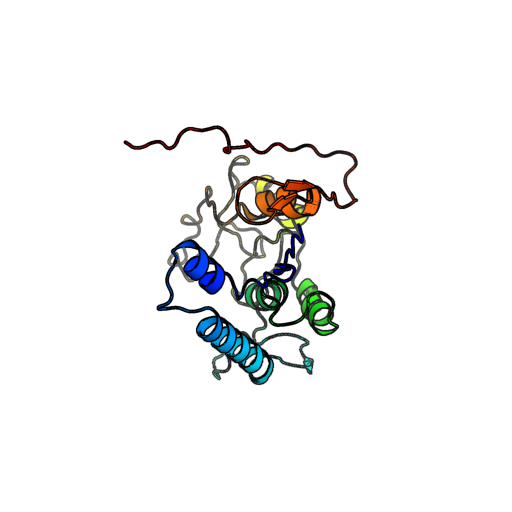3 14.046 1.00 82.44 165 TYR A CA 1
ATOM 1297 C C . TYR A 1 165 ? -6.502 15.703 12.880 1.00 82.44 165 TYR A C 1
ATOM 1299 O O . TYR A 1 165 ? -5.934 15.949 11.815 1.00 82.44 165 TYR A O 1
ATOM 1307 N N . THR A 1 166 ? -7.264 14.616 13.041 1.00 88.19 166 THR A N 1
ATOM 1308 C CA . THR A 1 166 ? -7.526 13.684 11.937 1.00 88.19 166 THR A CA 1
ATOM 1309 C C . THR A 1 166 ? -8.304 14.398 10.831 1.00 88.19 166 THR A C 1
ATOM 1311 O O . THR A 1 166 ? -9.416 14.877 11.050 1.00 88.19 166 THR A O 1
ATOM 1314 N N . SER A 1 167 ? -7.749 14.463 9.619 1.00 88.44 167 SER A N 1
ATOM 1315 C CA . SER A 1 167 ? -8.399 15.156 8.502 1.00 88.44 167 SER A CA 1
ATOM 1316 C C . SER A 1 167 ? -9.589 14.369 7.952 1.00 88.44 167 SER A C 1
ATOM 1318 O O . SER A 1 167 ? -9.446 13.217 7.544 1.00 88.44 167 SER A O 1
ATOM 1320 N N . HIS A 1 168 ? -10.750 15.020 7.841 1.00 91.19 168 HIS A N 1
ATOM 1321 C CA . HIS A 1 168 ? -11.950 14.463 7.200 1.00 91.19 168 HIS A CA 1
ATOM 1322 C C . HIS A 1 168 ? -11.950 14.618 5.672 1.00 91.19 168 HIS A C 1
ATOM 1324 O O . HIS A 1 168 ? -12.871 14.154 5.003 1.00 91.19 168 HIS A O 1
ATOM 1330 N N . GLU A 1 169 ? -10.921 15.237 5.092 1.00 90.00 169 GLU A N 1
ATOM 1331 C CA . GLU A 1 169 ? -10.811 15.482 3.652 1.00 90.00 169 GLU A CA 1
ATOM 1332 C C . GLU A 1 169 ? -9.400 15.164 3.151 1.00 90.00 169 GLU A C 1
ATOM 1334 O O . GLU A 1 169 ? -8.613 16.041 2.798 1.00 90.00 169 GLU A O 1
ATOM 1339 N N . GLN A 1 170 ? -9.058 13.878 3.117 1.00 89.12 170 GLN A N 1
ATOM 1340 C CA . GLN A 1 170 ? -7.707 13.435 2.808 1.00 89.12 170 GLN A CA 1
ATOM 1341 C C . GLN A 1 170 ? -7.624 12.631 1.509 1.00 89.12 170 GLN A C 1
ATOM 1343 O O . GLN A 1 170 ? -7.982 11.454 1.435 1.00 89.12 170 GLN A O 1
ATOM 1348 N N . SER A 1 171 ? -7.031 13.242 0.485 1.00 84.50 171 SER A N 1
ATOM 1349 C CA . SER A 1 171 ? -6.937 12.675 -0.867 1.00 84.50 171 SER A CA 1
ATOM 1350 C C . SER A 1 171 ? -6.168 11.351 -0.959 1.00 84.50 171 SER A C 1
ATOM 1352 O O . SER A 1 171 ? -6.432 10.558 -1.862 1.00 84.50 171 SER A O 1
ATOM 1354 N N . TRP A 1 172 ? -5.264 11.038 -0.024 1.00 84.69 172 TRP A N 1
ATOM 1355 C CA . TRP A 1 172 ? -4.530 9.761 -0.046 1.00 84.69 172 TRP A CA 1
ATOM 1356 C C . TRP A 1 172 ? -5.427 8.530 0.177 1.00 84.69 172 TRP A C 1
ATOM 1358 O O . TRP A 1 172 ? -5.053 7.409 -0.165 1.00 84.69 172 TRP A O 1
ATOM 1368 N N . ALA A 1 173 ? -6.637 8.749 0.695 1.00 83.50 173 ALA A N 1
ATOM 1369 C CA . ALA A 1 173 ? -7.623 7.728 1.003 1.00 83.50 173 ALA A CA 1
ATOM 1370 C C . ALA A 1 173 ? -8.573 7.507 -0.182 1.00 83.50 173 ALA A C 1
ATOM 1372 O O . ALA A 1 173 ? -9.536 6.759 -0.082 1.00 83.50 173 ALA A O 1
ATOM 1373 N N . THR A 1 174 ? -8.289 8.093 -1.348 1.00 83.94 174 THR A N 1
ATOM 1374 C CA . THR A 1 174 ? -9.088 7.924 -2.575 1.00 83.94 174 THR A CA 1
ATOM 1375 C C . THR A 1 174 ? -8.687 6.693 -3.400 1.00 83.94 174 THR A C 1
ATOM 1377 O O . THR A 1 174 ? -9.154 6.498 -4.523 1.00 83.94 174 THR A O 1
ATOM 1380 N N . GLY A 1 175 ? -7.838 5.813 -2.851 1.00 77.38 175 GLY A N 1
ATOM 1381 C CA . GLY A 1 175 ? -7.321 4.625 -3.542 1.00 77.38 175 GLY A CA 1
ATOM 1382 C C . GLY A 1 175 ? -8.391 3.659 -4.077 1.00 77.38 175 GLY A C 1
ATOM 1383 O O . GLY A 1 175 ? -8.134 2.961 -5.061 1.00 77.38 175 GLY A O 1
ATOM 1384 N N . SER A 1 176 ? -9.596 3.638 -3.493 1.00 76.06 176 SER A N 1
ATOM 1385 C CA . SER A 1 176 ? -10.743 2.866 -3.996 1.00 76.06 176 SER A CA 1
ATOM 1386 C C . SER A 1 176 ? -11.173 3.293 -5.398 1.00 76.06 176 SER A C 1
ATOM 1388 O O . SER A 1 176 ? -11.445 2.426 -6.223 1.00 76.06 176 SER A O 1
ATOM 1390 N N . GLY A 1 177 ? -11.159 4.592 -5.709 1.00 75.69 177 GLY A N 1
ATOM 1391 C CA . GLY A 1 177 ? -11.500 5.103 -7.039 1.00 75.69 177 GLY A CA 1
ATOM 1392 C C . GLY A 1 177 ? -10.558 4.555 -8.110 1.00 75.69 177 GLY A C 1
ATOM 1393 O O . GLY A 1 177 ? -10.999 3.973 -9.102 1.00 75.69 177 GLY A O 1
ATOM 1394 N N . THR A 1 178 ? -9.248 4.625 -7.856 1.00 75.06 178 THR A N 1
ATOM 1395 C CA . THR A 1 178 ? -8.224 4.052 -8.746 1.00 75.06 178 THR A CA 1
ATOM 1396 C C . THR A 1 178 ? -8.393 2.541 -8.913 1.00 75.06 178 THR A C 1
ATOM 1398 O O . THR A 1 178 ? -8.219 2.017 -10.013 1.00 75.06 178 THR A O 1
ATOM 1401 N N . ALA A 1 179 ? -8.755 1.825 -7.846 1.00 72.38 179 ALA A N 1
ATOM 1402 C CA . ALA A 1 179 ? -8.973 0.385 -7.910 1.00 72.38 179 ALA A CA 1
ATOM 1403 C C . ALA A 1 179 ? -10.239 0.002 -8.685 1.00 72.38 179 ALA A C 1
ATOM 1405 O O . ALA A 1 179 ? -10.197 -0.942 -9.470 1.00 72.38 179 ALA A O 1
ATOM 1406 N N . LEU A 1 180 ? -11.341 0.737 -8.525 1.00 72.75 180 LEU A N 1
ATOM 1407 C CA . LEU A 1 180 ? -12.555 0.538 -9.320 1.00 72.75 180 LEU A CA 1
ATOM 1408 C C . LEU A 1 180 ? -12.272 0.781 -10.809 1.00 72.75 180 LEU A C 1
ATOM 1410 O O . LEU A 1 180 ? -12.658 -0.030 -11.647 1.00 72.75 180 LEU A O 1
ATOM 1414 N N . MET A 1 181 ? -11.517 1.828 -11.146 1.00 71.88 181 MET A N 1
ATOM 1415 C CA . MET A 1 181 ? -11.109 2.101 -12.530 1.00 71.88 181 MET A CA 1
ATOM 1416 C C . MET A 1 181 ? -10.196 1.004 -13.100 1.00 71.88 181 MET A C 1
ATOM 1418 O O . MET A 1 181 ? -10.434 0.499 -14.195 1.00 71.88 181 MET A O 1
ATOM 1422 N N . GLY A 1 182 ? -9.155 0.610 -12.368 1.00 68.06 182 GLY A N 1
ATOM 1423 C CA . GLY A 1 182 ? -8.159 -0.336 -12.875 1.00 68.06 182 GLY A CA 1
ATOM 1424 C C . GLY A 1 182 ? -8.607 -1.798 -12.849 1.00 68.06 182 GLY A C 1
ATOM 1425 O O . GLY A 1 182 ? -8.306 -2.549 -13.771 1.00 68.06 182 GLY A O 1
ATOM 1426 N N . HIS A 1 183 ? -9.322 -2.213 -11.801 1.00 68.44 183 HIS A N 1
ATOM 1427 C CA . HIS A 1 183 ? -9.604 -3.624 -11.520 1.00 68.44 183 HIS A CA 1
ATOM 1428 C C . HIS A 1 183 ? -11.067 -4.026 -11.685 1.00 68.44 183 HIS A C 1
ATOM 1430 O O . HIS A 1 183 ? -11.312 -5.205 -11.900 1.00 68.44 183 HIS A O 1
ATOM 1436 N N . VAL A 1 184 ? -12.032 -3.105 -11.599 1.00 65.88 184 VAL A N 1
ATOM 1437 C CA . VAL A 1 184 ? -13.447 -3.425 -11.881 1.00 65.88 184 VAL A CA 1
ATOM 1438 C C . VAL A 1 184 ? -13.775 -3.085 -13.327 1.00 65.88 184 VAL A C 1
ATOM 1440 O O . VAL A 1 184 ? -14.106 -3.972 -14.108 1.00 65.88 184 VAL A O 1
ATOM 1443 N N . LEU A 1 185 ? -13.572 -1.822 -13.707 1.00 70.62 185 LEU A N 1
ATOM 1444 C CA . LEU A 1 185 ? -13.669 -1.360 -15.094 1.00 70.62 185 LEU A CA 1
ATOM 1445 C C . LEU A 1 185 ? -12.583 -1.992 -15.981 1.00 70.62 185 LEU A C 1
ATOM 1447 O O . LEU A 1 185 ? -12.726 -2.023 -17.198 1.00 70.62 185 LEU A O 1
ATOM 1451 N N . GLY A 1 186 ? -11.510 -2.527 -15.388 1.00 60.88 186 GLY A N 1
ATOM 1452 C CA . GLY A 1 186 ? -10.487 -3.268 -16.123 1.00 60.88 186 GLY A CA 1
ATOM 1453 C C . GLY A 1 186 ? -9.634 -2.387 -17.020 1.00 60.88 186 GLY A C 1
ATOM 1454 O O . GLY A 1 186 ? -9.147 -2.850 -18.055 1.00 60.88 186 GLY A O 1
ATOM 1455 N N . TRP A 1 187 ? -9.530 -1.107 -16.680 1.00 59.56 187 TRP A N 1
ATOM 1456 C CA . TRP A 1 187 ? -8.883 -0.144 -17.533 1.00 59.56 187 TRP A CA 1
ATOM 1457 C C . TRP A 1 187 ? -7.380 -0.109 -17.283 1.00 59.56 187 TRP A C 1
ATOM 1459 O O . TRP A 1 187 ? -6.902 0.161 -16.181 1.00 59.56 187 TRP A O 1
ATOM 1469 N N . SER A 1 188 ? -6.619 -0.335 -18.350 1.00 61.22 188 SER A N 1
ATOM 1470 C CA . SER A 1 188 ? -5.179 -0.113 -18.366 1.00 61.22 188 SER A CA 1
ATOM 1471 C C . SER A 1 188 ? -4.767 0.883 -19.456 1.00 61.22 188 SER A C 1
ATOM 1473 O O . SER A 1 188 ? -5.398 0.988 -20.514 1.00 61.22 188 SER A O 1
ATOM 1475 N N . ARG A 1 189 ? -3.704 1.653 -19.189 1.00 56.75 189 ARG A N 1
ATOM 1476 C CA . ARG A 1 189 ? -3.081 2.520 -20.198 1.00 56.75 189 ARG A CA 1
ATOM 1477 C C . ARG A 1 189 ? -2.282 1.659 -21.183 1.00 56.75 189 ARG A C 1
ATOM 1479 O O . ARG A 1 189 ? -1.354 0.972 -20.764 1.00 56.75 189 ARG A O 1
ATOM 1486 N N . GLY A 1 190 ? -2.603 1.743 -22.473 1.00 48.88 190 GLY A N 1
ATOM 1487 C CA . GLY A 1 190 ? -1.734 1.300 -23.564 1.00 48.88 190 GLY A CA 1
ATOM 1488 C C . GLY A 1 190 ? -0.478 2.172 -23.681 1.00 48.88 190 GLY A C 1
ATOM 1489 O O . GLY A 1 190 ? -0.407 3.267 -23.121 1.00 48.88 190 GLY A O 1
ATOM 1490 N N . ALA A 1 191 ? 0.553 1.648 -24.348 1.00 47.12 191 ALA A N 1
ATOM 1491 C CA . ALA A 1 191 ? 1.867 2.284 -24.444 1.00 47.12 191 ALA A CA 1
ATOM 1492 C C . ALA A 1 191 ? 1.820 3.689 -25.078 1.00 47.12 191 ALA A C 1
ATOM 1494 O O . ALA A 1 191 ? 1.012 3.926 -25.964 1.00 47.12 191 ALA A O 1
ATOM 1495 N N . ARG A 1 192 ? 2.738 4.559 -24.601 1.00 48.72 192 ARG A N 1
ATOM 1496 C CA . ARG A 1 192 ? 3.091 5.933 -25.040 1.00 48.72 192 ARG A CA 1
ATOM 1497 C C . ARG A 1 192 ? 1.996 6.651 -25.858 1.00 48.72 192 ARG A C 1
ATOM 1499 O O . ARG A 1 192 ? 1.853 6.389 -27.042 1.00 48.72 192 ARG A O 1
ATOM 1506 N N . ARG A 1 193 ? 1.388 7.672 -25.232 1.00 44.19 193 ARG A N 1
ATOM 1507 C CA . ARG A 1 193 ? 0.181 8.433 -25.640 1.00 44.19 193 ARG A CA 1
ATOM 1508 C C . ARG A 1 193 ? -1.125 7.718 -25.300 1.00 44.19 193 ARG A C 1
ATOM 1510 O O . ARG A 1 193 ? -1.161 6.508 -25.125 1.00 44.19 193 ARG A O 1
ATOM 1517 N N . PHE A 1 194 ? -2.190 8.502 -25.140 1.00 45.97 194 PHE A N 1
ATOM 1518 C CA . PHE A 1 194 ? -3.556 8.068 -24.813 1.00 45.97 194 PHE A CA 1
ATOM 1519 C C . PHE A 1 194 ? -4.212 7.225 -25.931 1.00 45.97 194 PHE A C 1
ATOM 1521 O O . PHE A 1 194 ? -5.432 7.205 -26.051 1.00 45.97 194 PHE A O 1
ATOM 1528 N N . ASP A 1 195 ? -3.423 6.532 -26.751 1.00 39.06 195 ASP A N 1
ATOM 1529 C CA . ASP A 1 195 ? -3.871 6.013 -28.040 1.00 39.06 195 ASP A CA 1
ATOM 1530 C C . ASP A 1 195 ? -4.549 4.643 -27.947 1.00 39.06 195 ASP A C 1
ATOM 1532 O O . ASP A 1 195 ? -5.186 4.231 -28.906 1.00 39.06 195 ASP A O 1
ATOM 1536 N N . LEU A 1 196 ? -4.530 3.963 -26.793 1.00 43.69 196 LEU A N 1
ATOM 1537 C CA . LEU A 1 196 ? -5.418 2.820 -26.541 1.00 43.69 196 LEU A CA 1
ATOM 1538 C C . LEU A 1 196 ? -5.616 2.573 -25.041 1.00 43.69 196 LEU A C 1
ATOM 1540 O O . LEU A 1 196 ? -4.687 2.197 -24.327 1.00 43.69 196 LEU A O 1
ATOM 1544 N N . ALA A 1 197 ? -6.847 2.737 -24.560 1.00 50.06 197 ALA A N 1
ATOM 1545 C CA . ALA A 1 197 ? -7.291 2.143 -23.305 1.00 50.06 197 ALA A CA 1
ATOM 1546 C C . ALA A 1 197 ? -7.779 0.719 -23.598 1.00 50.06 197 ALA A C 1
ATOM 1548 O O . ALA A 1 197 ? -8.645 0.530 -24.449 1.00 50.06 197 ALA A O 1
ATOM 1549 N N . THR A 1 198 ? -7.240 -0.285 -22.910 1.00 53.12 198 THR A N 1
ATOM 1550 C CA . THR A 1 198 ? -7.864 -1.618 -22.901 1.00 53.12 198 THR A CA 1
ATOM 1551 C C . THR A 1 198 ? -8.804 -1.697 -21.709 1.00 53.12 198 THR A C 1
ATOM 1553 O O . THR A 1 198 ? -8.439 -1.266 -20.618 1.00 53.12 198 THR A O 1
ATOM 1556 N N . CYS A 1 199 ? -10.015 -2.204 -21.941 1.00 53.09 199 CYS A N 1
ATOM 1557 C CA . CYS A 1 199 ? -11.056 -2.412 -20.941 1.00 53.09 199 CYS A CA 1
ATOM 1558 C C . CYS A 1 199 ? -11.286 -3.920 -20.822 1.00 53.09 199 CYS A C 1
ATOM 1560 O O . CYS A 1 199 ? -11.742 -4.560 -21.769 1.00 53.09 199 CYS A O 1
ATOM 1562 N N . THR A 1 200 ? -10.914 -4.498 -19.683 1.00 58.88 200 THR A N 1
ATOM 1563 C CA . THR A 1 200 ? -11.079 -5.932 -19.391 1.00 58.88 200 THR A CA 1
ATOM 1564 C C . THR A 1 200 ? -11.803 -6.115 -18.058 1.00 58.88 200 THR A C 1
ATOM 1566 O O . THR A 1 200 ? -11.155 -6.317 -17.031 1.00 58.88 200 THR A O 1
ATOM 1569 N N . PRO A 1 201 ? -13.143 -5.999 -18.042 1.00 57.94 201 PRO A N 1
ATOM 1570 C CA . PRO A 1 201 ? -13.912 -6.045 -16.807 1.00 57.94 201 PRO A CA 1
ATOM 1571 C C . PRO A 1 201 ? -13.711 -7.330 -16.005 1.00 57.94 201 PRO A C 1
ATOM 1573 O O . PRO A 1 201 ? -13.687 -8.429 -16.568 1.00 57.94 201 PRO A O 1
ATOM 1576 N N . VAL A 1 202 ? -13.634 -7.206 -14.681 1.00 57.31 202 VAL A N 1
ATOM 1577 C CA . VAL A 1 202 ? -13.553 -8.351 -13.760 1.00 57.31 202 VAL A CA 1
ATOM 1578 C C . VAL A 1 202 ? -14.940 -8.619 -13.163 1.00 57.31 202 VAL A C 1
ATOM 1580 O O . VAL A 1 202 ? -15.629 -7.697 -12.735 1.00 57.31 202 VAL A O 1
ATOM 1583 N N . ARG A 1 203 ? -15.380 -9.887 -13.171 1.00 58.50 203 ARG A N 1
ATOM 1584 C CA . ARG A 1 203 ? -16.746 -10.299 -12.779 1.00 58.50 203 ARG A CA 1
ATOM 1585 C C . ARG A 1 203 ? -17.010 -10.129 -11.275 1.00 58.50 203 ARG A C 1
ATOM 1587 O O . ARG A 1 203 ? -16.112 -10.359 -10.469 1.00 58.50 203 ARG A O 1
ATOM 1594 N N . GLY A 1 204 ? -18.262 -9.826 -10.913 1.00 56.00 204 GLY A N 1
ATOM 1595 C CA . GLY A 1 204 ? -18.738 -9.787 -9.518 1.00 56.00 204 GLY A CA 1
ATOM 1596 C C . GLY A 1 204 ? -19.711 -8.651 -9.170 1.00 56.00 204 GLY A C 1
ATOM 1597 O O . GLY A 1 204 ? -20.109 -8.543 -8.013 1.00 56.00 204 GLY A O 1
ATOM 1598 N N . LEU A 1 205 ? -20.075 -7.806 -10.139 1.00 56.84 205 LEU A N 1
ATOM 1599 C CA . LEU A 1 205 ? -21.109 -6.775 -10.020 1.00 56.84 205 LEU A CA 1
ATOM 1600 C C . LEU A 1 205 ? -22.153 -6.992 -11.116 1.00 56.84 205 LEU A C 1
ATOM 1602 O O . LEU A 1 205 ? -21.781 -7.382 -12.225 1.00 56.84 205 LEU A O 1
ATOM 1606 N N . ASP A 1 206 ? -23.418 -6.724 -10.799 1.00 64.75 206 ASP A N 1
ATOM 1607 C CA . ASP A 1 206 ? -24.527 -6.866 -11.748 1.00 64.75 206 ASP A CA 1
ATOM 1608 C C . ASP A 1 206 ? -24.435 -5.816 -12.870 1.00 64.75 206 ASP A C 1
ATOM 1610 O O . ASP A 1 206 ? -24.665 -6.136 -14.033 1.00 64.75 206 ASP A O 1
ATOM 1614 N N . GLU A 1 207 ? -23.993 -4.594 -12.540 1.00 67.25 207 GLU A N 1
ATOM 1615 C CA . GLU A 1 207 ? -23.767 -3.490 -13.481 1.00 67.25 207 GLU A CA 1
ATOM 1616 C C . GLU A 1 207 ? -22.608 -2.579 -13.027 1.00 67.25 207 GLU A C 1
ATOM 1618 O O . GLU A 1 207 ? -22.344 -2.422 -11.832 1.00 67.25 207 GLU A O 1
ATOM 1623 N N . PHE A 1 208 ? -21.912 -1.952 -13.982 1.00 65.50 208 PHE A N 1
ATOM 1624 C CA . PHE A 1 208 ? -20.953 -0.865 -13.742 1.00 65.50 208 PHE A CA 1
ATOM 1625 C C . PHE A 1 208 ? -20.810 0.017 -14.997 1.00 65.50 208 PHE A C 1
ATOM 1627 O O . PHE A 1 208 ? -20.877 -0.470 -16.125 1.00 65.50 208 PHE A O 1
ATOM 1634 N N . SER A 1 209 ? -20.566 1.318 -14.814 1.00 68.56 209 SER A N 1
ATOM 1635 C CA . SER A 1 209 ? -20.306 2.277 -15.900 1.00 68.56 209 SER A CA 1
ATOM 1636 C C . SER A 1 209 ? -19.219 3.273 -15.495 1.00 68.56 209 SER A C 1
ATOM 1638 O O . SER A 1 209 ? -19.133 3.641 -14.325 1.00 68.56 209 SER A O 1
ATOM 1640 N N . GLY A 1 210 ? -18.413 3.750 -16.443 1.00 64.12 210 GLY A N 1
ATOM 1641 C CA . GLY A 1 210 ? -17.391 4.767 -16.191 1.00 64.12 210 GLY A CA 1
ATOM 1642 C C . GLY A 1 210 ? -16.935 5.454 -17.475 1.00 64.12 210 GLY A C 1
ATOM 1643 O O . GLY A 1 210 ? -17.050 4.892 -18.561 1.00 64.12 210 GLY A O 1
ATOM 1644 N N . SER A 1 211 ? -16.408 6.672 -17.351 1.00 67.56 211 SER A N 1
ATOM 1645 C CA . SER A 1 211 ? -15.909 7.476 -18.471 1.00 67.56 211 SER A CA 1
ATOM 1646 C C . SER A 1 211 ? -14.568 8.116 -18.119 1.00 67.56 211 SER A C 1
ATOM 1648 O O . SER A 1 211 ? -14.403 8.600 -17.000 1.00 67.56 211 SER A O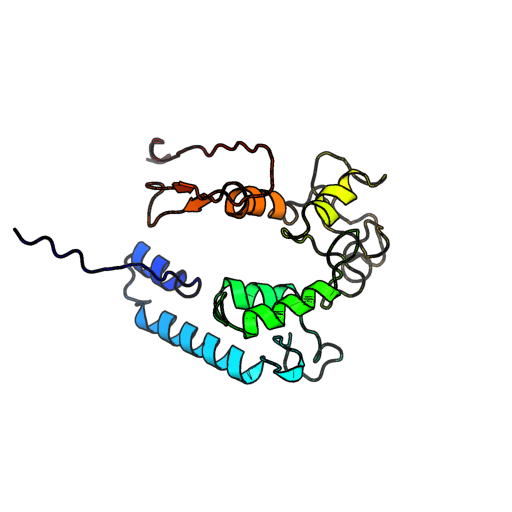 1
ATOM 1650 N N . GLN A 1 212 ? -13.642 8.205 -19.077 1.00 62.25 212 GLN A N 1
ATOM 1651 C CA . GLN A 1 212 ? -12.485 9.100 -18.981 1.00 62.25 212 GLN A CA 1
ATOM 1652 C C . GLN A 1 212 ? -12.491 10.066 -20.163 1.00 62.25 212 GLN A C 1
ATOM 1654 O O . GLN A 1 212 ? -12.639 9.613 -21.300 1.00 62.25 212 GLN A O 1
ATOM 1659 N N . PRO A 1 213 ? -12.246 11.365 -19.935 1.00 65.12 213 PRO A N 1
ATOM 1660 C CA . PRO A 1 213 ? -11.972 12.285 -21.027 1.00 65.12 213 PRO A CA 1
ATOM 1661 C C . PRO A 1 213 ? -10.743 11.826 -21.831 1.00 65.12 213 PRO A C 1
ATOM 1663 O O . PRO A 1 213 ? -9.698 11.495 -21.261 1.00 65.12 213 PRO A O 1
ATOM 1666 N N . ASN A 1 214 ? -10.861 11.809 -23.160 1.00 59.81 214 ASN A N 1
ATOM 1667 C CA . ASN A 1 214 ? -9.717 11.649 -24.051 1.00 59.81 214 ASN A CA 1
ATOM 1668 C C . ASN A 1 214 ? -9.125 13.034 -24.342 1.00 59.81 214 ASN A C 1
ATOM 1670 O O . ASN A 1 214 ? -9.713 13.827 -25.071 1.00 59.81 214 ASN A O 1
ATOM 1674 N N . TRP A 1 215 ? -7.960 13.328 -23.767 1.00 54.53 215 TRP A N 1
ATOM 1675 C CA . TRP A 1 215 ? -7.296 14.627 -23.919 1.00 54.53 215 TRP A CA 1
ATOM 1676 C C . TRP A 1 215 ? -6.473 14.751 -25.210 1.00 54.53 215 TRP A C 1
ATOM 1678 O O . TRP A 1 215 ? -5.838 15.779 -25.425 1.00 54.53 215 TRP A O 1
ATOM 1688 N N . ALA A 1 216 ? -6.493 13.745 -26.094 1.00 53.47 216 ALA A N 1
ATOM 1689 C CA . ALA A 1 216 ? -5.739 13.748 -27.353 1.00 53.47 216 ALA A CA 1
ATOM 1690 C C . ALA A 1 216 ? -6.131 14.874 -28.339 1.00 53.47 216 ALA A C 1
ATOM 1692 O O . ALA A 1 216 ? -5.416 15.093 -29.312 1.00 53.47 216 ALA A O 1
ATOM 1693 N N . GLY A 1 217 ? -7.239 15.588 -28.097 1.00 46.53 217 GLY A N 1
ATOM 1694 C CA . GLY A 1 217 ? -7.737 16.674 -28.950 1.00 46.53 217 GLY A CA 1
ATOM 1695 C C . GLY A 1 217 ? -7.500 18.100 -28.439 1.00 46.53 217 GLY A C 1
ATOM 1696 O O . GLY A 1 217 ? -7.924 19.037 -29.111 1.00 46.53 217 GLY A O 1
ATOM 1697 N N . TYR A 1 218 ? -6.867 18.300 -27.277 1.00 44.38 218 TYR A N 1
ATOM 1698 C CA . TYR A 1 218 ? -6.604 19.657 -26.786 1.00 44.38 218 TYR A CA 1
ATOM 1699 C C . TYR A 1 218 ? -5.308 20.214 -27.393 1.00 44.38 218 TYR A C 1
ATOM 1701 O O . TYR A 1 218 ? -4.264 19.565 -27.276 1.00 44.38 218 TYR A O 1
ATOM 1709 N N . PRO A 1 219 ? -5.337 21.403 -28.030 1.00 43.03 219 PRO A N 1
ATOM 1710 C CA . PRO A 1 219 ? -4.114 22.060 -28.463 1.00 43.03 219 PRO A CA 1
ATOM 1711 C C . PRO A 1 219 ? -3.225 22.338 -27.239 1.00 43.03 219 PRO A C 1
ATOM 1713 O O . PRO A 1 219 ? -3.751 22.618 -26.156 1.00 43.03 219 PRO A O 1
ATOM 1716 N N . PRO A 1 220 ? -1.890 22.249 -27.374 1.00 49.03 220 PRO A N 1
ATOM 1717 C CA . PRO A 1 220 ? -0.988 22.601 -26.289 1.00 49.03 220 PRO A CA 1
ATOM 1718 C C . PRO A 1 220 ? -1.268 24.040 -25.844 1.00 49.03 220 PRO A C 1
ATOM 1720 O O . PRO A 1 220 ? -1.291 24.965 -26.654 1.00 49.03 220 PRO A O 1
ATOM 1723 N N . VAL A 1 221 ? -1.516 24.220 -24.549 1.00 53.59 221 VAL A N 1
ATOM 1724 C CA . VAL A 1 221 ? -1.669 25.545 -23.950 1.00 53.59 221 VAL A CA 1
ATOM 1725 C C . VAL A 1 221 ? -0.261 26.091 -23.718 1.00 53.59 221 VAL A C 1
ATOM 1727 O O . VAL A 1 221 ? 0.413 25.669 -22.782 1.00 53.59 221 VAL A O 1
ATOM 1730 N N . GLY A 1 222 ? 0.195 26.979 -24.600 1.00 43.62 222 GLY A N 1
ATOM 1731 C CA . GLY A 1 222 ? 1.464 27.698 -24.455 1.00 43.62 222 GLY A CA 1
ATOM 1732 C C . GLY A 1 222 ? 2.139 27.974 -25.796 1.00 43.62 222 GLY A C 1
ATOM 1733 O O . GLY A 1 222 ? 2.663 27.050 -26.417 1.00 43.62 222 GLY A O 1
ATOM 1734 N N . GLY A 1 223 ? 2.089 29.239 -26.221 1.00 38.28 223 GLY A N 1
ATOM 1735 C CA . GLY A 1 223 ? 2.984 29.824 -27.224 1.00 38.28 223 GLY A CA 1
ATOM 1736 C C . GLY A 1 223 ? 4.195 30.480 -26.574 1.00 38.28 223 GLY A C 1
ATOM 1737 O O . GLY A 1 223 ? 4.186 30.620 -25.329 1.00 38.28 223 GLY A O 1
#